Protein AF-0000000078757782 (afdb_homodimer)

pLDDT: mean 95.13, std 4.14, range [65.5, 98.5]

InterPro domains:
  IPR002716 PIN domain [PF01850] (5-127)
  IPR029060 PIN-like domain superfamily [SSF88723] (1-131)
  IPR039018 Endonuclease VapC20-like [PTHR42188] (5-129)

Secondary structure (DSSP, 8-state):
-PEEEEE-HHHHHHHH-TTSTTHHHHHHHTT-SSEEEEEEHHHHHHHHHHHHHHH-HHHHHHHHHHHHHSTT-EEE---HHHHHHHHHHHHHTTTS---HHHHHHHHHHHHHT--EEE-S-GGGGTTS-EEES--/-PEEEEE-HHHHHHHH-TTSTTHHHHHHHHH-SSEEEEEEHHHHHHHHHHHHHHH-HHHHHHHHHHHHHSTT-EEE---HHHHHHHHHHHHHTTTS---HHHHHHHHHHHHHT--EEE-S-GGGGTTS-EEES--

Foldseek 3Di:
DAAEEEEALALLCLCLDVPDPCNVQSVVVLPDPRYQYEYEPVRLVVNLVVCCVPPNNVSSVVSVVVQVVRPNYYYDYDDPVLQVQLVVQCVVPPPLPDDSRLSSVLSVCVVVVHQEYADPDCSNCVVPGHYPPDD/DAAEEEEALALLCLCLDVPDPCNVQSVVVLVDPRYQYEYEPVRLVVNLVVCCVPPNNVSSVVSVVVQVVRPNYYYDYDDPVLQVQLVVQCVVPPPLPDDSRLSSVLSVCVVVVHQEYADPDCSNCVVPGHYPPDD

Organism: Turneriella parva (strain ATCC BAA-1111 / DSM 21527 / NCTC 11395 / H) (NCBI:txid869212)

Structure (mmCIF, N/CA/C/O backbone):
data_AF-0000000078757782-model_v1
#
loop_
_entity.id
_entity.type
_entity.pdbx_description
1 polymer 'PilT protein domain protein'
#
loop_
_atom_site.group_PDB
_atom_site.id
_atom_site.type_symbol
_atom_site.label_atom_id
_atom_site.label_alt_id
_atom_site.label_comp_id
_atom_site.labe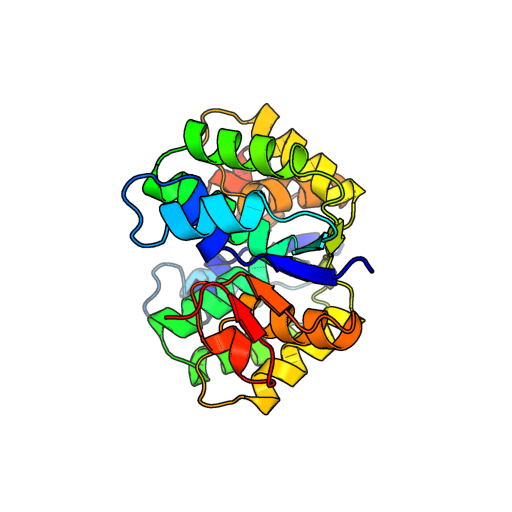l_asym_id
_atom_site.label_entity_id
_atom_site.label_seq_id
_atom_site.pdbx_PDB_ins_code
_atom_site.Cartn_x
_atom_site.Cartn_y
_atom_site.Cartn_z
_atom_site.occupancy
_atom_site.B_iso_or_equiv
_atom_site.auth_seq_id
_atom_site.auth_comp_id
_atom_site.auth_asym_id
_atom_site.auth_atom_id
_atom_site.pdbx_PDB_model_num
ATOM 1 N N . MET A 1 1 ? 2.287 22.062 24.172 1 80.31 1 MET A N 1
ATOM 2 C CA . MET A 1 1 ? 1.782 20.688 24.078 1 80.31 1 MET A CA 1
ATOM 3 C C . MET A 1 1 ? 1.954 20.125 22.672 1 80.31 1 MET A C 1
ATOM 5 O O . MET A 1 1 ? 1.873 20.875 21.688 1 80.31 1 MET A O 1
ATOM 9 N N . THR A 1 2 ? 2.535 19 22.469 1 91.88 2 THR A N 1
ATOM 10 C CA . THR A 1 2 ? 2.877 18.438 21.172 1 91.88 2 THR A CA 1
ATOM 11 C C . THR A 1 2 ? 1.625 17.938 20.453 1 91.88 2 THR A C 1
ATOM 13 O O . THR A 1 2 ? 0.808 17.219 21.031 1 91.88 2 THR A O 1
ATOM 16 N N . GLU A 1 3 ? 1.325 18.5 19.281 1 96.19 3 GLU A N 1
ATOM 17 C CA . GLU A 1 3 ? 0.164 18.094 18.484 1 96.19 3 GLU A CA 1
ATOM 18 C C . GLU A 1 3 ? 0.492 16.906 17.578 1 96.19 3 GLU A C 1
ATOM 20 O O . GLU A 1 3 ? 1.488 16.938 16.859 1 96.19 3 GLU A O 1
ATOM 25 N N . LYS A 1 4 ? -0.372 15.867 17.672 1 97.75 4 LYS A N 1
ATOM 26 C CA . LYS A 1 4 ? -0.223 14.742 16.75 1 97.75 4 LYS A CA 1
ATOM 27 C C . LYS A 1 4 ? -0.728 15.102 15.359 1 97.75 4 LYS A C 1
ATOM 29 O O . LYS A 1 4 ? -1.82 15.656 15.219 1 97.75 4 LYS A O 1
ATOM 34 N N . VAL A 1 5 ? 0.071 14.766 14.32 1 98 5 VAL A N 1
ATOM 35 C CA . VAL A 1 5 ? -0.332 15.039 12.945 1 98 5 VAL A CA 1
ATOM 36 C C . VAL A 1 5 ? -0.041 13.82 12.07 1 98 5 VAL A C 1
ATOM 38 O O . VAL A 1 5 ? 0.952 13.125 12.281 1 98 5 VAL A O 1
ATOM 41 N N . PHE A 1 6 ? -0.953 13.57 11.234 1 98.25 6 PHE A N 1
ATOM 42 C CA . PHE A 1 6 ? -0.76 12.5 10.258 1 98.25 6 PHE A CA 1
ATOM 43 C C . PHE A 1 6 ? -0.44 13.086 8.883 1 98.25 6 PHE A C 1
ATOM 45 O O . PHE A 1 6 ? -1.145 13.969 8.398 1 98.25 6 PHE A O 1
ATOM 52 N N . ILE A 1 7 ? 0.612 12.602 8.25 1 98.44 7 ILE A N 1
ATOM 53 C CA . ILE A 1 7 ? 1.05 13.117 6.957 1 98.44 7 ILE A CA 1
ATOM 54 C C . ILE A 1 7 ? 0.643 12.141 5.852 1 98.44 7 ILE A C 1
ATOM 56 O O . ILE A 1 7 ? 1.025 10.969 5.879 1 98.44 7 ILE A O 1
ATOM 60 N N . ASP A 1 8 ? -0.086 12.609 4.867 1 97.62 8 ASP A N 1
ATOM 61 C CA . ASP A 1 8 ? -0.556 11.828 3.729 1 97.62 8 ASP A CA 1
ATOM 62 C C . ASP A 1 8 ? 0.374 11.992 2.529 1 97.62 8 ASP A C 1
ATOM 64 O O . ASP A 1 8 ? 1.271 12.836 2.543 1 97.62 8 ASP A O 1
ATOM 68 N N . SER A 1 9 ? 0.156 11.203 1.521 1 97.69 9 SER A N 1
ATOM 69 C CA . SER A 1 9 ? 1.022 11.164 0.347 1 97.69 9 SER A CA 1
ATOM 70 C C . SER A 1 9 ? 1.096 12.523 -0.335 1 97.69 9 SER A C 1
ATOM 72 O O . SER A 1 9 ? 2.166 12.945 -0.778 1 97.69 9 SER A O 1
ATOM 74 N N . GLY A 1 10 ? -0.019 13.227 -0.398 1 96.81 10 GLY A N 1
ATOM 75 C CA . GLY A 1 10 ? -0.076 14.5 -1.099 1 96.81 10 GLY A CA 1
ATOM 76 C C . GLY A 1 10 ? 0.897 15.523 -0.551 1 96.81 10 GLY A C 1
ATOM 77 O O . GLY A 1 10 ? 1.46 16.312 -1.308 1 96.81 10 GLY A O 1
ATOM 78 N N . ILE A 1 11 ? 1.075 15.492 0.707 1 98 11 ILE A N 1
ATOM 79 C CA . ILE A 1 11 ? 1.94 16.484 1.339 1 98 11 ILE A CA 1
ATOM 80 C C . ILE A 1 11 ? 3.404 16.125 1.085 1 98 11 ILE A C 1
ATOM 82 O O . ILE A 1 11 ? 4.238 17 0.879 1 98 11 ILE A O 1
ATOM 86 N N . PHE A 1 12 ? 3.732 14.867 1.08 1 98.19 12 PHE A N 1
ATOM 87 C CA . PHE A 1 12 ? 5.078 14.453 0.705 1 98.19 12 PHE A CA 1
ATOM 88 C C . PHE A 1 12 ? 5.395 14.875 -0.726 1 98.19 12 PHE A C 1
ATOM 90 O O . PHE A 1 12 ? 6.477 15.398 -0.999 1 98.19 12 PHE A O 1
ATOM 97 N N . ILE A 1 13 ? 4.469 14.617 -1.593 1 97.56 13 ILE A N 1
ATOM 98 C CA . ILE A 1 13 ? 4.637 14.938 -3.006 1 97.56 13 ILE A CA 1
ATOM 99 C C . ILE A 1 13 ? 4.793 16.438 -3.178 1 97.56 13 ILE A C 1
ATOM 101 O O . ILE A 1 13 ? 5.715 16.906 -3.855 1 97.56 13 ILE A O 1
ATOM 105 N N . ALA A 1 14 ? 3.924 17.172 -2.547 1 97.06 14 ALA A N 1
ATOM 106 C CA . ALA A 1 14 ? 3.971 18.625 -2.631 1 97.06 14 ALA A CA 1
ATOM 107 C C . ALA A 1 14 ? 5.297 19.172 -2.1 1 97.06 14 ALA A C 1
ATOM 109 O O . ALA A 1 14 ? 5.844 20.125 -2.645 1 97.06 14 ALA A O 1
ATOM 110 N N . TYR A 1 15 ? 5.762 18.594 -1.072 1 96.62 15 TYR A N 1
ATOM 111 C CA . TYR A 1 15 ? 7 19.062 -0.457 1 96.62 15 TYR A CA 1
ATOM 112 C C . TYR A 1 15 ? 8.18 18.891 -1.407 1 96.62 15 TYR A C 1
ATOM 114 O O . TYR A 1 15 ? 8.992 19.812 -1.568 1 96.62 15 TYR A O 1
ATOM 122 N N . LEU A 1 16 ? 8.242 17.766 -2.1 1 95.62 16 LEU A N 1
ATOM 123 C CA . LEU A 1 16 ? 9.414 17.438 -2.908 1 95.62 16 LEU A CA 1
ATOM 124 C C . LEU A 1 16 ? 9.234 17.922 -4.344 1 95.62 16 LEU A C 1
ATOM 126 O O . LEU A 1 16 ? 10.203 17.984 -5.105 1 95.62 16 LEU A O 1
ATOM 130 N N . ASN A 1 17 ? 8.062 18.203 -4.723 1 94.94 17 ASN A N 1
ATOM 131 C CA . ASN A 1 17 ? 7.789 18.703 -6.062 1 94.94 17 ASN A CA 1
ATOM 132 C C . ASN A 1 17 ? 7.617 20.234 -6.062 1 94.94 17 ASN A C 1
ATOM 134 O O . ASN A 1 17 ? 6.527 20.734 -5.793 1 94.94 17 ASN A O 1
ATOM 138 N N . LYS A 1 18 ? 8.586 20.938 -6.574 1 93.94 18 LYS A N 1
ATOM 139 C CA . LYS A 1 18 ? 8.594 22.406 -6.543 1 93.94 18 LYS A CA 1
ATOM 140 C C . LYS A 1 18 ? 7.484 22.984 -7.41 1 93.94 18 LYS A C 1
ATOM 142 O O . LYS A 1 18 ? 7.066 24.125 -7.211 1 93.94 18 LYS A O 1
ATOM 147 N N . ARG A 1 19 ? 7.027 22.234 -8.391 1 94.94 19 ARG A N 1
ATOM 148 C CA . ARG A 1 19 ? 6.012 22.719 -9.312 1 94.94 19 ARG A CA 1
ATOM 149 C C . ARG A 1 19 ? 4.609 22.438 -8.797 1 94.94 19 ARG A C 1
ATOM 151 O O . ARG A 1 19 ? 3.619 22.844 -9.398 1 94.94 19 ARG A O 1
ATOM 158 N N . ASP A 1 20 ? 4.543 21.703 -7.605 1 95.06 20 ASP A N 1
ATOM 159 C CA . ASP A 1 20 ? 3.238 21.391 -7.031 1 95.06 20 ASP A CA 1
ATOM 160 C C . ASP A 1 20 ? 2.582 22.641 -6.441 1 95.06 20 ASP A C 1
ATOM 162 O O . ASP A 1 20 ? 3.246 23.438 -5.789 1 95.06 20 ASP A O 1
ATOM 166 N N . ARG A 1 21 ? 1.296 22.781 -6.617 1 95.25 21 ARG A N 1
ATOM 167 C CA . ARG A 1 21 ? 0.563 23.969 -6.172 1 95.25 21 ARG A CA 1
ATOM 168 C C . ARG A 1 21 ? 0.636 24.109 -4.656 1 95.25 21 ARG A C 1
ATOM 170 O O . ARG A 1 21 ? 0.51 25.219 -4.133 1 95.25 21 ARG A O 1
ATOM 177 N N . TRP A 1 22 ? 0.828 23.031 -3.996 1 96.25 22 TRP A N 1
ATOM 178 C CA . TRP A 1 22 ? 0.837 23.062 -2.537 1 96.25 22 TRP A CA 1
ATOM 179 C C . TRP A 1 22 ? 2.264 23.047 -2.002 1 96.25 22 TRP A C 1
ATOM 181 O O . TRP A 1 22 ? 2.484 22.828 -0.808 1 96.25 22 TRP A O 1
ATOM 191 N N . HIS A 1 23 ? 3.225 23.281 -2.83 1 97.44 23 HIS A N 1
ATOM 192 C CA . HIS A 1 23 ? 4.621 23.156 -2.438 1 97.44 23 HIS A CA 1
ATOM 193 C C . HIS A 1 23 ? 4.961 24.094 -1.287 1 97.44 23 HIS A C 1
ATOM 195 O O . HIS A 1 23 ? 5.492 23.656 -0.261 1 97.44 23 HIS A O 1
ATOM 201 N N . GLN A 1 24 ? 4.602 25.344 -1.422 1 97.38 24 GLN A N 1
ATOM 202 C CA . GLN A 1 24 ? 4.934 26.328 -0.405 1 97.38 24 GLN A CA 1
ATOM 203 C C . GLN A 1 24 ? 4.234 26.016 0.916 1 97.38 24 GLN A C 1
ATOM 205 O O . GLN A 1 24 ? 4.84 26.125 1.984 1 97.38 24 GLN A O 1
ATOM 210 N N . GLN A 1 25 ? 3.035 25.625 0.896 1 97.38 25 GLN A N 1
ATOM 211 C CA . GLN A 1 25 ? 2.297 25.266 2.104 1 97.38 25 GLN A CA 1
ATOM 212 C C . GLN A 1 25 ? 2.898 24.031 2.77 1 97.38 25 GLN A C 1
ATOM 214 O O . GLN A 1 25 ? 2.953 23.953 3.998 1 97.38 25 GLN A O 1
ATOM 219 N N . ALA A 1 26 ? 3.299 23.062 1.969 1 97.62 26 ALA A N 1
ATOM 220 C CA . ALA A 1 26 ? 3.957 21.875 2.516 1 97.62 26 ALA A CA 1
ATOM 221 C C . ALA A 1 26 ? 5.246 22.25 3.242 1 97.62 26 ALA A C 1
ATOM 223 O O . ALA A 1 26 ? 5.527 21.734 4.328 1 97.62 26 ALA A O 1
ATOM 224 N N . LEU A 1 27 ? 6.031 23.234 2.633 1 96.94 27 LEU A N 1
ATOM 225 C CA . LEU A 1 27 ? 7.246 23.703 3.283 1 96.94 27 LEU A CA 1
ATOM 226 C C . LEU A 1 27 ? 6.934 24.297 4.656 1 96.94 27 LEU A C 1
ATOM 228 O O . LEU A 1 27 ? 7.637 24.016 5.629 1 96.94 27 LEU A O 1
ATOM 232 N N . TYR A 1 28 ? 5.883 25 4.695 1 96.94 28 TYR A N 1
ATOM 233 C CA . TYR A 1 28 ? 5.488 25.641 5.941 1 96.94 28 TYR A CA 1
ATOM 234 C C . TYR A 1 28 ? 5.07 24.609 6.98 1 96.94 28 TYR A C 1
ATOM 236 O O . TYR A 1 28 ? 5.422 24.734 8.156 1 96.94 28 TYR A O 1
ATOM 244 N N . LEU A 1 29 ? 4.359 23.625 6.59 1 97.38 29 LEU A N 1
ATOM 245 C CA . LEU A 1 29 ? 3.924 22.578 7.504 1 97.38 29 LEU A CA 1
ATOM 246 C C . LEU A 1 29 ? 5.121 21.891 8.148 1 97.38 29 LEU A C 1
ATOM 248 O O . LEU A 1 29 ? 5.148 21.688 9.359 1 97.38 29 LEU A O 1
ATOM 252 N N . PHE A 1 30 ? 6.125 21.594 7.367 1 96.81 30 PHE A N 1
ATOM 253 C CA . PHE A 1 30 ? 7.27 20.844 7.871 1 96.81 30 PHE A CA 1
ATOM 254 C C . PHE A 1 30 ? 8.148 21.719 8.75 1 96.81 30 PHE A C 1
ATOM 256 O O . PHE A 1 30 ? 9.078 21.234 9.391 1 96.81 30 PHE A O 1
ATOM 263 N N . GLN A 1 31 ? 7.852 23.047 8.828 1 95.81 31 GLN A N 1
ATOM 264 C CA . GLN A 1 31 ? 8.562 23.953 9.719 1 95.81 31 GLN A CA 1
ATOM 265 C C . GLN A 1 31 ? 7.867 24.047 11.078 1 95.81 31 GLN A C 1
ATOM 267 O O . GLN A 1 31 ? 8.422 24.609 12.023 1 95.81 31 GLN A O 1
ATOM 272 N N . GLU A 1 32 ? 6.668 23.5 11.109 1 94.56 32 GLU A N 1
ATOM 273 C CA . GLU A 1 32 ? 5.938 23.562 12.375 1 94.56 32 GLU A CA 1
ATOM 274 C C . GLU A 1 32 ? 6.711 22.875 13.492 1 94.56 32 GLU A C 1
ATOM 276 O O . GLU A 1 32 ? 7.324 21.828 13.273 1 94.56 32 GLU A O 1
ATOM 281 N N . LYS A 1 33 ? 6.574 23.594 14.633 1 92.19 33 LYS A N 1
ATOM 282 C CA . LYS A 1 33 ? 7.254 23.078 15.812 1 92.19 33 LYS A CA 1
ATOM 283 C C . LYS A 1 33 ? 6.262 22.422 16.766 1 92.19 33 LYS A C 1
ATOM 285 O O . LYS A 1 33 ? 5.051 22.594 16.625 1 92.19 33 LYS A O 1
ATOM 290 N N . ASN A 1 34 ? 6.734 21.578 17.641 1 94.88 34 ASN A N 1
ATOM 291 C CA . ASN A 1 34 ? 5.949 20.953 18.703 1 94.88 34 ASN A CA 1
ATOM 292 C C . ASN A 1 34 ? 4.895 20 18.125 1 94.88 34 ASN A C 1
ATOM 294 O O . ASN A 1 34 ? 3.725 20.062 18.516 1 94.88 34 ASN A O 1
ATOM 298 N N . ILE A 1 35 ? 5.215 19.281 17.062 1 96.81 35 ILE A N 1
ATOM 299 C CA . ILE A 1 35 ? 4.309 18.297 16.484 1 96.81 35 ILE A CA 1
ATOM 300 C C . ILE A 1 35 ? 4.898 16.891 16.656 1 96.81 35 ILE A C 1
ATOM 302 O O . ILE A 1 35 ? 6.113 16.734 16.797 1 96.81 35 ILE A O 1
ATOM 306 N N . GLN A 1 36 ? 4.059 15.953 16.75 1 97.94 36 GLN A N 1
ATOM 307 C CA . GLN A 1 36 ? 4.387 14.539 16.594 1 97.94 36 GLN A CA 1
ATOM 308 C C . GLN A 1 36 ? 3.836 13.977 15.289 1 97.94 36 GLN A C 1
ATOM 310 O O . GLN A 1 36 ? 2.648 13.664 15.195 1 97.94 36 GLN A O 1
ATOM 315 N N . PRO A 1 37 ? 4.711 13.961 14.273 1 98.25 37 PRO A N 1
ATOM 316 C CA . PRO A 1 37 ? 4.227 13.5 12.977 1 98.25 37 PRO A CA 1
ATOM 317 C C . PRO A 1 37 ? 4.109 11.977 12.898 1 98.25 37 PRO A C 1
ATOM 319 O O . PRO A 1 37 ? 4.949 11.258 13.445 1 98.25 37 PRO A O 1
ATOM 322 N N . TYR A 1 38 ? 3.029 11.531 12.289 1 98.44 38 TYR A N 1
ATOM 323 C CA . TYR A 1 38 ? 2.768 10.133 11.977 1 98.44 38 TYR A CA 1
ATOM 324 C C . TYR A 1 38 ? 2.537 9.945 10.484 1 98.44 38 TYR A C 1
ATOM 326 O O . TYR A 1 38 ? 2.068 10.859 9.797 1 98.44 38 TYR A O 1
ATOM 334 N N . THR A 1 39 ? 2.867 8.891 9.969 1 98.25 39 THR A N 1
ATOM 335 C CA . THR A 1 39 ? 2.445 8.375 8.672 1 98.25 39 THR A CA 1
ATOM 336 C C . THR A 1 39 ? 2.33 6.855 8.703 1 98.25 39 THR A C 1
ATOM 338 O O . THR A 1 39 ? 2.363 6.246 9.773 1 98.25 39 THR A O 1
ATOM 341 N N . SER A 1 40 ? 2.041 6.25 7.617 1 97.5 40 SER A N 1
ATOM 342 C CA . SER A 1 40 ? 1.944 4.793 7.582 1 97.5 40 SER A CA 1
ATOM 343 C C . SER A 1 40 ? 2.752 4.215 6.422 1 97.5 40 SER A C 1
ATOM 345 O O . SER A 1 40 ? 3.064 4.922 5.465 1 97.5 40 SER A O 1
ATOM 347 N N . GLU A 1 41 ? 3.062 2.992 6.559 1 97.31 41 GLU A N 1
ATOM 348 C CA . GLU A 1 41 ? 3.779 2.338 5.465 1 97.31 41 GLU A CA 1
ATOM 349 C C . GLU A 1 41 ? 2.961 2.357 4.18 1 97.31 41 GLU A C 1
ATOM 351 O O . GLU A 1 41 ? 3.516 2.486 3.086 1 97.31 41 GLU A O 1
ATOM 356 N N . LEU A 1 42 ? 1.644 2.18 4.297 1 97.75 42 LEU A N 1
ATOM 357 C CA . LEU A 1 42 ? 0.779 2.219 3.123 1 97.75 42 LEU A CA 1
ATOM 358 C C . LEU A 1 42 ? 0.924 3.547 2.387 1 97.75 42 LEU A C 1
ATOM 360 O O . LEU A 1 42 ? 1.034 3.572 1.158 1 97.75 42 LEU A O 1
ATOM 364 N N . VAL A 1 43 ? 0.997 4.633 3.117 1 98.06 43 VAL A N 1
ATOM 365 C CA . VAL A 1 43 ? 1.155 5.965 2.549 1 98.06 43 VAL A CA 1
ATOM 366 C C . VAL A 1 43 ? 2.537 6.094 1.909 1 98.06 43 VAL A C 1
ATOM 368 O O . VAL A 1 43 ? 2.664 6.59 0.787 1 98.06 43 VAL A O 1
ATOM 371 N N . LEU A 1 44 ? 3.549 5.586 2.604 1 98 44 LEU A N 1
ATOM 372 C CA . LEU A 1 44 ? 4.914 5.676 2.094 1 98 44 LEU A CA 1
ATOM 373 C C . LEU A 1 44 ? 5.078 4.84 0.831 1 9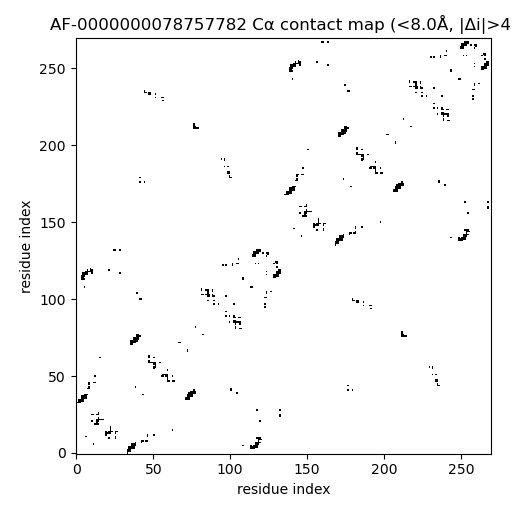8 44 LEU A C 1
ATOM 375 O O . LEU A 1 44 ? 5.773 5.246 -0.104 1 98 44 LEU A O 1
ATOM 379 N N . SER A 1 45 ? 4.453 3.691 0.839 1 97.81 45 SER A N 1
ATOM 380 C CA . SER A 1 45 ? 4.504 2.811 -0.322 1 97.81 45 SER A CA 1
ATOM 381 C C . SER A 1 45 ? 3.922 3.488 -1.558 1 97.81 45 SER A C 1
ATOM 383 O O . SER A 1 45 ? 4.551 3.502 -2.617 1 97.81 45 SER A O 1
ATOM 385 N N . GLU A 1 46 ? 2.773 4.082 -1.437 1 96.5 46 GLU A N 1
ATOM 386 C CA . GLU A 1 46 ? 2.133 4.793 -2.539 1 96.5 46 GLU A CA 1
ATOM 387 C C . GLU A 1 46 ? 2.971 5.988 -2.986 1 96.5 46 GLU A C 1
ATOM 389 O O . GLU A 1 46 ? 3.105 6.242 -4.184 1 96.5 46 GLU A O 1
ATOM 394 N N . THR A 1 47 ? 3.49 6.703 -2.068 1 97.94 47 THR A N 1
ATOM 395 C CA . THR A 1 47 ? 4.266 7.898 -2.373 1 97.94 47 THR A CA 1
ATOM 396 C C . THR A 1 47 ? 5.547 7.539 -3.121 1 97.94 47 THR A C 1
ATOM 398 O O . THR A 1 47 ? 5.883 8.172 -4.125 1 97.94 47 THR A O 1
ATOM 401 N N . TYR A 1 48 ? 6.203 6.512 -2.607 1 98.12 48 TYR A N 1
ATOM 402 C CA . TYR A 1 48 ? 7.422 6.055 -3.268 1 98.12 48 TYR A CA 1
ATOM 403 C C . TYR A 1 48 ? 7.145 5.672 -4.715 1 98.12 48 TYR A C 1
ATOM 405 O O . TYR A 1 48 ? 7.859 6.098 -5.625 1 98.12 48 TYR A O 1
ATOM 413 N N . SER A 1 49 ? 6.086 4.879 -4.922 1 97 49 SER A N 1
ATOM 414 C CA . SER A 1 49 ? 5.762 4.406 -6.262 1 97 49 SER A CA 1
ATOM 415 C C . SER A 1 49 ? 5.348 5.559 -7.172 1 97 49 SER A C 1
ATOM 417 O O . SER A 1 49 ? 5.637 5.547 -8.367 1 97 49 SER A O 1
ATOM 419 N N . TRP A 1 50 ? 4.676 6.512 -6.59 1 95.75 50 TRP A N 1
ATOM 420 C CA . TRP A 1 50 ? 4.328 7.711 -7.344 1 95.75 50 TRP A CA 1
ATOM 421 C C . TRP A 1 50 ? 5.578 8.406 -7.867 1 95.75 50 TRP A C 1
ATOM 423 O O . TRP A 1 50 ? 5.684 8.688 -9.062 1 95.75 50 TRP A O 1
ATOM 433 N N . PHE A 1 51 ? 6.578 8.672 -7.023 1 97.5 51 PHE A N 1
ATOM 434 C CA . PHE A 1 51 ? 7.812 9.344 -7.414 1 97.5 51 PHE A CA 1
ATOM 435 C C . PHE A 1 51 ? 8.578 8.523 -8.445 1 97.5 51 PHE A C 1
ATOM 437 O O . PHE A 1 51 ? 9.133 9.07 -9.398 1 97.5 51 PHE A O 1
ATOM 444 N N . LEU A 1 52 ? 8.547 7.207 -8.188 1 97.12 52 LEU A N 1
ATOM 445 C CA . LEU A 1 52 ? 9.227 6.324 -9.125 1 97.12 52 LEU A CA 1
ATOM 446 C C . LEU A 1 52 ? 8.672 6.496 -10.539 1 97.12 52 LEU A C 1
ATOM 448 O O . LEU A 1 52 ? 9.438 6.676 -11.492 1 97.12 52 LEU A O 1
ATOM 452 N N . HIS A 1 53 ? 7.371 6.512 -10.641 1 95.31 53 HIS A N 1
ATOM 453 C CA . HIS A 1 53 ? 6.715 6.574 -11.945 1 95.31 53 HIS A CA 1
ATOM 454 C C . HIS A 1 53 ? 6.793 7.98 -12.531 1 95.31 53 HIS A C 1
ATOM 456 O O . HIS A 1 53 ? 7.004 8.141 -13.734 1 95.31 53 HIS A O 1
ATOM 462 N N . GLN A 1 54 ? 6.73 9 -11.68 1 95.31 54 GLN A N 1
ATOM 463 C CA . GLN A 1 54 ? 6.617 10.367 -12.156 1 95.31 54 GLN A CA 1
ATOM 464 C C . GLN A 1 54 ? 7.992 10.992 -12.383 1 95.31 54 GLN A C 1
ATOM 466 O O . GLN A 1 54 ? 8.164 11.82 -13.281 1 95.31 54 GLN A O 1
ATOM 471 N N . ALA A 1 55 ? 8.969 10.539 -11.547 1 94.88 55 ALA A N 1
ATOM 472 C CA . ALA A 1 55 ? 10.211 11.312 -11.547 1 94.88 55 ALA A CA 1
ATOM 473 C C . ALA A 1 55 ? 11.43 10.391 -11.602 1 94.88 55 ALA A C 1
ATOM 475 O O . ALA A 1 55 ? 12.562 10.859 -11.719 1 94.88 55 ALA A O 1
ATOM 476 N N . GLY A 1 56 ? 11.188 9.148 -11.5 1 95.31 56 GLY A N 1
ATOM 477 C CA . GLY A 1 56 ? 12.289 8.203 -11.641 1 95.31 56 GLY A CA 1
ATOM 478 C C . GLY A 1 56 ? 12.82 7.711 -10.305 1 95.31 56 GLY A C 1
ATOM 479 O O . GLY A 1 56 ? 12.406 8.188 -9.25 1 95.31 56 GLY A O 1
ATOM 480 N N . GLU A 1 57 ? 13.727 6.785 -10.336 1 96.5 57 GLU A N 1
ATOM 481 C CA . GLU A 1 57 ? 14.203 6.043 -9.172 1 96.5 57 GLU A CA 1
ATOM 482 C C . GLU A 1 57 ? 14.992 6.945 -8.227 1 96.5 57 GLU A C 1
ATOM 484 O O . GLU A 1 57 ? 14.906 6.805 -7.008 1 96.5 57 GLU A O 1
ATOM 489 N N . GLU A 1 58 ? 15.781 7.852 -8.781 1 95.56 58 GLU A N 1
ATOM 490 C CA . GLU A 1 58 ? 16.609 8.719 -7.949 1 95.56 58 GLU A CA 1
ATOM 491 C C . GLU A 1 58 ? 15.742 9.602 -7.051 1 95.56 58 GLU A C 1
ATOM 493 O O . GLU A 1 58 ? 16.031 9.766 -5.867 1 95.56 58 GLU A O 1
ATOM 498 N N . ILE A 1 59 ? 14.664 10.086 -7.609 1 96.25 59 ILE A N 1
ATOM 499 C CA . ILE A 1 59 ? 13.773 10.945 -6.84 1 96.25 59 ILE A CA 1
ATOM 500 C C . ILE A 1 59 ? 13.023 10.117 -5.801 1 96.25 59 ILE A C 1
ATOM 502 O O . ILE A 1 59 ? 12.82 10.562 -4.672 1 96.25 59 ILE A O 1
ATOM 506 N N . ALA A 1 60 ? 12.609 8.938 -6.168 1 97.81 60 ALA A N 1
ATOM 507 C CA . ALA A 1 60 ? 11.969 8.023 -5.223 1 97.81 60 ALA A CA 1
ATOM 508 C C . ALA A 1 60 ? 12.898 7.707 -4.055 1 97.81 60 ALA A C 1
ATOM 510 O O . ALA A 1 60 ? 12.469 7.672 -2.9 1 97.81 60 ALA A O 1
ATOM 511 N N . ARG A 1 61 ? 14.141 7.535 -4.348 1 95.94 61 ARG A N 1
ATOM 512 C CA . ARG A 1 61 ? 15.133 7.277 -3.309 1 95.94 61 ARG A CA 1
ATOM 513 C C . ARG A 1 61 ? 15.32 8.5 -2.41 1 95.94 61 ARG A C 1
ATOM 515 O O . ARG A 1 61 ? 15.453 8.359 -1.191 1 95.94 61 ARG A O 1
ATOM 522 N N . GLN A 1 62 ? 15.359 9.648 -3.021 1 95.75 62 GLN A N 1
ATOM 523 C CA . GLN A 1 62 ? 15.453 10.883 -2.242 1 95.75 62 GLN A CA 1
ATOM 524 C C . GLN A 1 62 ? 14.273 11.008 -1.279 1 95.75 62 GLN A C 1
ATOM 526 O O . GLN A 1 62 ? 14.438 11.461 -0.143 1 95.75 62 GLN A O 1
ATOM 531 N N . PHE A 1 63 ? 13.133 10.602 -1.751 1 98 63 PHE A N 1
ATOM 532 C CA . PHE A 1 63 ? 11.953 10.609 -0.89 1 98 63 PHE A CA 1
ATOM 533 C C . PHE A 1 63 ? 12.156 9.695 0.312 1 98 63 PHE A C 1
ATOM 535 O O . PHE A 1 63 ? 11.867 10.078 1.447 1 98 63 PHE A O 1
ATOM 542 N N . ARG A 1 64 ? 12.617 8.555 0.053 1 97 64 ARG A N 1
ATOM 543 C CA . ARG A 1 64 ? 12.867 7.613 1.138 1 97 64 ARG A CA 1
ATOM 544 C C . ARG A 1 64 ? 13.828 8.195 2.16 1 97 64 ARG A C 1
ATOM 546 O O . ARG A 1 64 ? 13.609 8.094 3.369 1 97 64 ARG A O 1
ATOM 553 N N . LEU A 1 65 ? 14.898 8.797 1.699 1 95.5 65 LEU A N 1
ATOM 554 C CA . LEU A 1 65 ? 15.883 9.422 2.58 1 95.5 65 LEU A CA 1
ATOM 555 C C . LEU A 1 65 ? 15.25 10.578 3.357 1 95.5 65 LEU A C 1
ATOM 557 O O . LEU A 1 65 ? 15.523 10.75 4.547 1 95.5 65 LEU A O 1
ATOM 561 N N . PHE A 1 66 ? 14.43 11.297 2.65 1 96.75 66 PHE A N 1
ATOM 562 C CA . PHE A 1 66 ? 13.719 12.414 3.264 1 96.75 66 PHE A CA 1
ATOM 563 C C . PHE A 1 66 ? 12.852 11.93 4.418 1 96.75 66 PHE A C 1
ATOM 565 O O . PHE A 1 66 ? 12.844 12.539 5.496 1 96.75 66 PHE A O 1
ATOM 572 N N . VAL A 1 67 ? 12.156 10.836 4.266 1 97.38 67 VAL A N 1
ATOM 573 C CA . VAL A 1 67 ? 11.281 10.266 5.285 1 97.38 67 VAL A CA 1
ATOM 574 C C . VAL A 1 67 ? 12.086 9.961 6.543 1 97.38 67 VAL A C 1
ATOM 576 O O . VAL A 1 67 ? 11.656 10.281 7.656 1 97.38 67 VAL A O 1
ATOM 579 N N . HIS A 1 68 ? 13.258 9.422 6.402 1 95.69 68 HIS A N 1
ATOM 580 C CA . HIS A 1 68 ? 14.102 9.047 7.527 1 95.69 68 HIS A CA 1
ATOM 581 C C . HIS A 1 68 ? 14.656 10.273 8.234 1 95.69 68 HIS A C 1
ATOM 583 O O . HIS A 1 68 ? 15.078 10.188 9.398 1 95.69 68 HIS A O 1
ATOM 589 N N . ALA A 1 69 ? 14.664 11.406 7.559 1 95.94 69 ALA A N 1
ATOM 590 C CA . ALA A 1 69 ? 15.258 12.625 8.102 1 95.94 69 ALA A CA 1
ATOM 591 C C . ALA A 1 69 ? 14.227 13.445 8.867 1 95.94 69 ALA A C 1
ATOM 593 O O . ALA A 1 69 ? 14.57 14.406 9.555 1 95.94 69 ALA A O 1
ATOM 594 N N . ILE A 1 70 ? 12.938 13.125 8.727 1 96.69 70 ILE A N 1
ATOM 595 C CA . ILE A 1 70 ? 11.891 13.867 9.414 1 96.69 70 ILE A CA 1
ATOM 596 C C . ILE A 1 70 ? 11.977 13.594 10.914 1 96.69 70 ILE A C 1
ATOM 598 O O . ILE A 1 70 ? 11.805 12.453 11.359 1 96.69 70 ILE A O 1
ATOM 602 N N . PRO A 1 71 ? 12.18 14.633 11.68 1 95.06 71 PRO A N 1
ATOM 603 C CA . PRO A 1 71 ? 12.344 14.438 13.125 1 95.06 71 PRO A CA 1
ATOM 604 C C . PRO A 1 71 ? 11.102 13.844 13.789 1 95.06 71 PRO A C 1
ATOM 606 O O . PRO A 1 71 ? 9.984 14.289 13.531 1 95.06 71 PRO A O 1
ATOM 609 N N . LYS A 1 72 ? 11.297 12.734 14.602 1 95.88 72 LYS A N 1
ATOM 610 C CA . LYS A 1 72 ? 10.289 12.148 15.484 1 95.88 72 LYS A CA 1
ATOM 611 C C . LYS A 1 72 ? 9.188 11.461 14.68 1 95.88 72 LYS A C 1
ATOM 613 O O . LYS A 1 72 ? 8.164 11.07 15.234 1 95.88 72 LYS A O 1
ATOM 618 N N . LEU A 1 73 ? 9.359 11.352 13.344 1 97.62 73 LEU A N 1
ATOM 619 C CA . LEU A 1 73 ? 8.32 10.719 12.539 1 97.62 73 LEU A CA 1
ATOM 620 C C . LEU A 1 73 ? 8.109 9.266 12.961 1 97.62 73 LEU A C 1
ATOM 622 O O . LEU A 1 73 ? 9.078 8.508 13.07 1 97.62 73 LEU A O 1
ATOM 626 N N . LYS A 1 74 ? 6.879 8.93 13.242 1 97.31 74 LYS A N 1
ATOM 627 C CA . LYS A 1 74 ? 6.5 7.547 13.523 1 97.31 74 LYS A CA 1
ATOM 628 C C . LYS A 1 74 ? 5.766 6.926 12.336 1 97.31 74 LYS A C 1
ATOM 630 O O . LYS A 1 74 ? 4.785 7.484 11.844 1 97.31 74 LYS A O 1
ATOM 635 N N . ILE A 1 75 ? 6.254 5.832 11.906 1 96.94 75 ILE A N 1
ATOM 636 C CA . ILE A 1 75 ? 5.621 5.086 10.828 1 96.94 75 ILE A CA 1
ATOM 637 C C . ILE A 1 75 ? 4.719 4 11.406 1 96.94 75 ILE A C 1
ATOM 639 O O . ILE A 1 75 ? 5.188 3.119 12.133 1 96.94 75 ILE A O 1
ATOM 643 N N . LEU A 1 76 ? 3.492 4.078 11.102 1 95.56 76 LEU A N 1
ATOM 644 C CA . LEU A 1 76 ? 2.523 3.094 11.578 1 95.56 76 LEU A CA 1
ATOM 645 C C . LEU A 1 76 ? 2.424 1.921 10.609 1 95.56 76 LEU A C 1
ATOM 647 O O . LEU A 1 76 ? 2.365 2.117 9.391 1 95.56 76 LEU A O 1
ATOM 651 N N . PHE A 1 77 ? 2.41 0.747 11.227 1 92.19 77 PHE A N 1
ATOM 652 C CA . PHE A 1 77 ? 2.289 -0.485 10.453 1 92.19 77 PHE A CA 1
ATOM 653 C C . PHE A 1 77 ? 0.931 -1.136 10.68 1 92.19 77 PHE A C 1
ATOM 655 O O . PHE A 1 77 ? 0.381 -1.066 11.781 1 92.19 77 PHE A O 1
ATOM 662 N N . SER A 1 78 ? 0.553 -1.795 9.586 1 89.25 78 SER A N 1
ATOM 663 C CA . SER A 1 78 ? -0.75 -2.447 9.656 1 89.25 78 SER A CA 1
ATOM 664 C C . SER A 1 78 ? -0.692 -3.711 10.508 1 89.25 78 SER A C 1
ATOM 666 O O . SER A 1 78 ? 0.294 -4.449 10.461 1 89.25 78 SER A O 1
ATOM 668 N N . THR A 1 79 ? -1.678 -3.906 11.344 1 90.31 79 THR A N 1
ATOM 669 C CA . THR A 1 79 ? -1.961 -5.145 12.055 1 90.31 79 THR A CA 1
ATOM 670 C C . THR A 1 79 ? -3.25 -5.781 11.547 1 90.31 79 THR A C 1
ATOM 672 O O . THR A 1 79 ? -3.957 -5.191 10.727 1 90.31 79 THR A O 1
ATOM 675 N N . VAL A 1 80 ? -3.473 -6.988 12.047 1 91.06 80 VAL A N 1
ATOM 676 C CA . VAL A 1 80 ? -4.723 -7.652 11.688 1 91.06 80 VAL A CA 1
ATOM 677 C C . VAL A 1 80 ? -5.906 -6.797 12.133 1 91.06 80 VAL A C 1
ATOM 679 O O . VAL A 1 80 ? -6.859 -6.605 11.375 1 91.06 80 VAL A O 1
ATOM 682 N N . ASP A 1 81 ? -5.793 -6.227 13.297 1 92.75 81 ASP A N 1
ATOM 683 C CA . ASP A 1 81 ? -6.852 -5.363 13.812 1 92.75 81 ASP A CA 1
ATOM 684 C C . ASP A 1 81 ? -7.012 -4.113 12.953 1 92.75 81 ASP A C 1
ATOM 686 O O . ASP A 1 81 ? -8.133 -3.66 12.711 1 92.75 81 ASP A O 1
ATOM 690 N N . ALA A 1 82 ? -5.891 -3.58 12.5 1 92.75 82 ALA A N 1
ATOM 691 C CA . ALA A 1 82 ? -5.934 -2.395 11.648 1 92.75 82 ALA A CA 1
ATOM 692 C C . ALA A 1 82 ? -6.586 -2.707 10.305 1 92.75 82 ALA A C 1
ATOM 694 O O . ALA A 1 82 ? -7.316 -1.879 9.75 1 92.75 82 ALA A O 1
ATOM 695 N N . GLN A 1 83 ? -6.312 -3.893 9.773 1 94.25 83 GLN A N 1
ATOM 696 C CA . GLN A 1 83 ? -6.934 -4.305 8.516 1 94.25 83 GLN A CA 1
ATOM 697 C C . GLN A 1 83 ? -8.453 -4.41 8.664 1 94.25 83 GLN A C 1
ATOM 699 O O . GLN A 1 83 ? -9.195 -3.982 7.785 1 94.25 83 GLN A O 1
ATOM 704 N N . VAL A 1 84 ? -8.875 -5.027 9.773 1 95.31 84 VAL A N 1
ATOM 705 C CA . VAL A 1 84 ? -10.305 -5.152 10.047 1 95.31 84 VAL A CA 1
ATOM 706 C C . VAL A 1 84 ? -10.938 -3.768 10.125 1 95.31 84 VAL A C 1
ATOM 708 O O . VAL A 1 84 ? -11.992 -3.529 9.539 1 95.31 84 VAL A O 1
ATOM 711 N N . ALA A 1 85 ? -10.289 -2.889 10.836 1 96.75 85 ALA A N 1
ATOM 712 C CA . ALA A 1 85 ? -10.781 -1.521 10.969 1 96.75 85 ALA A CA 1
ATOM 713 C C . ALA A 1 85 ? -10.82 -0.819 9.609 1 96.75 85 ALA A C 1
ATOM 715 O O . ALA A 1 85 ? -11.734 -0.03 9.344 1 96.75 85 ALA A O 1
ATOM 716 N N . THR A 1 86 ? -9.828 -1.041 8.75 1 97.12 86 THR A N 1
ATOM 717 C CA . THR A 1 86 ? -9.773 -0.467 7.41 1 97.12 86 THR A CA 1
ATOM 718 C C . THR A 1 86 ? -10.969 -0.928 6.578 1 97.12 86 THR A C 1
ATOM 720 O O . THR A 1 86 ? -11.633 -0.115 5.934 1 97.12 86 THR A O 1
ATOM 723 N N . GLU A 1 87 ? -11.242 -2.23 6.656 1 95.94 87 GLU A N 1
ATOM 724 C CA . GLU A 1 87 ? -12.375 -2.777 5.914 1 95.94 87 GLU A CA 1
ATOM 725 C C . GLU A 1 87 ? -13.695 -2.207 6.422 1 95.94 87 GLU A C 1
ATOM 727 O O . GLU A 1 87 ? -14.586 -1.894 5.629 1 95.94 87 GLU A O 1
ATOM 732 N N . ALA A 1 88 ? -13.766 -2.086 7.727 1 96.81 88 ALA A N 1
ATOM 733 C CA . ALA A 1 88 ? -14.961 -1.478 8.312 1 96.81 88 ALA A CA 1
ATOM 734 C C . ALA A 1 88 ? -15.125 -0.035 7.844 1 96.81 88 ALA A C 1
ATOM 736 O O . ALA A 1 88 ? -16.25 0.42 7.602 1 96.81 88 ALA A O 1
ATOM 737 N N . MET A 1 89 ? -14.023 0.692 7.75 1 96.62 89 MET A N 1
ATOM 738 C CA . MET A 1 89 ? -14.039 2.076 7.285 1 96.62 89 MET A CA 1
ATOM 739 C C . MET A 1 89 ? -14.547 2.16 5.848 1 96.62 89 MET A C 1
ATOM 741 O O . MET A 1 89 ? -15.336 3.051 5.512 1 96.62 89 MET A O 1
ATOM 745 N N . LEU A 1 90 ? -14.109 1.258 4.973 1 96.56 90 LEU A N 1
ATOM 746 C CA . LEU A 1 90 ? -14.586 1.203 3.596 1 96.56 90 LEU A CA 1
ATOM 747 C C . LEU A 1 90 ? -16.094 0.993 3.549 1 96.56 90 LEU A C 1
ATOM 749 O O . LEU A 1 90 ? -16.797 1.649 2.773 1 96.56 90 LEU A O 1
ATOM 753 N N . ASP A 1 91 ? -16.562 0.102 4.41 1 96.06 91 ASP A N 1
ATOM 754 C CA . ASP A 1 91 ? -17.984 -0.213 4.434 1 96.06 91 ASP A CA 1
ATOM 755 C C . ASP A 1 91 ? -18.797 0.96 4.977 1 96.06 91 ASP A C 1
ATOM 757 O O . ASP A 1 91 ? -19.875 1.272 4.457 1 96.06 91 ASP A O 1
ATOM 761 N N . ARG A 1 92 ? -18.312 1.605 5.969 1 95.31 92 ARG A N 1
ATOM 762 C CA . ARG A 1 92 ? -18.984 2.725 6.609 1 95.31 92 ARG A CA 1
ATOM 763 C C . ARG A 1 92 ? -19.125 3.906 5.652 1 95.31 92 ARG A C 1
ATOM 765 O O . ARG A 1 92 ? -20.062 4.688 5.754 1 95.31 92 ARG A O 1
ATOM 772 N N . HIS A 1 93 ? -18.219 4.012 4.73 1 94.88 93 HIS A N 1
ATOM 773 C CA . HIS A 1 93 ? -18.203 5.18 3.859 1 94.88 93 HIS A CA 1
ATOM 774 C C . HIS A 1 93 ? -18.453 4.781 2.406 1 94.88 93 HIS A C 1
ATOM 776 O O . HIS A 1 93 ? -17.891 5.391 1.491 1 94.88 93 HIS A O 1
ATOM 782 N N . ARG A 1 94 ? -19.203 3.746 2.281 1 92.5 94 ARG A N 1
ATOM 783 C CA . ARG A 1 94 ? -19.625 3.355 0.939 1 92.5 94 ARG A CA 1
ATOM 784 C C . ARG A 1 94 ? -20.188 4.547 0.177 1 92.5 94 ARG A C 1
ATOM 786 O O . ARG A 1 94 ? -20.969 5.332 0.731 1 92.5 94 ARG A O 1
ATOM 793 N N . GLY A 1 95 ? -19.781 4.711 -1.058 1 94.25 95 GLY A N 1
ATOM 794 C CA . GLY A 1 95 ? -20.25 5.832 -1.861 1 94.25 95 GLY A CA 1
ATOM 795 C C . GLY A 1 95 ? -19.234 6.957 -1.955 1 94.25 95 GLY A C 1
ATOM 796 O O . GLY A 1 95 ? -19.312 7.789 -2.861 1 94.25 95 GLY A O 1
ATOM 797 N N . SER A 1 96 ? -18.25 7.023 -1.071 1 93.25 96 SER A N 1
ATOM 798 C CA . SER A 1 96 ? -17.266 8.102 -1.035 1 93.25 96 SER A CA 1
ATOM 799 C C . SER A 1 96 ? -16.062 7.785 -1.929 1 93.25 96 SER A C 1
ATOM 801 O O . SER A 1 96 ? -15.203 8.641 -2.137 1 93.25 96 SER A O 1
ATOM 803 N N . LYS A 1 97 ? -15.961 6.531 -2.408 1 93.94 97 LYS A N 1
ATOM 804 C CA . LYS A 1 97 ? -14.891 6.094 -3.299 1 93.94 97 LYS A CA 1
ATOM 805 C C . LYS A 1 97 ? -13.531 6.223 -2.623 1 93.94 97 LYS A C 1
ATOM 807 O O . LYS A 1 97 ? -12.578 6.727 -3.223 1 93.94 97 LYS A O 1
ATOM 812 N N . LEU A 1 98 ? -13.531 5.789 -1.392 1 95.44 98 LEU A N 1
ATOM 813 C CA . LEU A 1 98 ? -12.266 5.754 -0.667 1 95.44 98 LEU A CA 1
ATOM 814 C C . LEU A 1 98 ? -11.328 4.707 -1.259 1 95.44 98 LEU A C 1
ATOM 816 O O . LEU A 1 98 ? -11.75 3.594 -1.572 1 95.44 98 LEU A O 1
ATOM 820 N N . THR A 1 99 ? -10.078 5.137 -1.415 1 96.56 99 THR A N 1
ATOM 821 C CA . THR A 1 99 ? -9.07 4.121 -1.679 1 96.56 99 THR A CA 1
ATOM 822 C C . THR A 1 99 ? -8.773 3.312 -0.418 1 96.56 99 THR A C 1
ATOM 824 O O . THR A 1 99 ? -9.227 3.668 0.673 1 96.56 99 THR A O 1
ATOM 827 N N . TYR A 1 100 ? -8.102 2.25 -0.596 1 97.44 100 TYR A N 1
ATOM 828 C CA . TYR A 1 100 ? -7.715 1.446 0.558 1 97.44 100 TYR A CA 1
ATOM 829 C C . TYR A 1 100 ? -6.844 2.25 1.514 1 97.44 100 TYR A C 1
ATOM 831 O O . TYR A 1 100 ? -7.043 2.205 2.73 1 97.44 100 TYR A O 1
ATOM 839 N N . VAL A 1 101 ? -5.926 3.029 0.97 1 97.31 101 VAL A N 1
ATOM 840 C CA . VAL A 1 101 ? -4.988 3.799 1.782 1 97.31 101 VAL A CA 1
ATOM 841 C C . VAL A 1 101 ? -5.734 4.91 2.518 1 97.31 101 VAL A C 1
ATOM 843 O O . VAL A 1 101 ? -5.449 5.188 3.686 1 97.31 101 VAL A O 1
ATOM 846 N N . ASP A 1 102 ? -6.703 5.539 1.876 1 96.56 102 ASP A N 1
ATOM 847 C CA . ASP A 1 102 ? -7.535 6.52 2.564 1 96.56 102 ASP A CA 1
ATOM 848 C C . ASP A 1 102 ? -8.25 5.891 3.76 1 96.56 102 ASP A C 1
ATOM 850 O O . ASP A 1 102 ? -8.203 6.43 4.867 1 96.56 102 ASP A O 1
ATOM 854 N N . ALA A 1 103 ? -8.883 4.754 3.514 1 97.19 103 ALA A N 1
ATOM 855 C CA . ALA A 1 103 ? -9.641 4.07 4.559 1 97.19 103 ALA A CA 1
ATOM 856 C C . ALA A 1 103 ? -8.727 3.635 5.703 1 97.19 103 ALA A C 1
ATOM 858 O O . ALA A 1 103 ? -9.078 3.783 6.875 1 97.19 103 ALA A O 1
ATOM 859 N N . ALA A 1 104 ? -7.598 3.096 5.344 1 97.19 104 ALA A N 1
ATOM 860 C CA . ALA A 1 104 ? -6.629 2.693 6.355 1 97.19 104 ALA A CA 1
ATOM 861 C C . ALA A 1 104 ? -6.168 3.893 7.184 1 97.19 104 ALA A C 1
ATOM 863 O O . ALA A 1 104 ? -6.02 3.795 8.406 1 97.19 104 ALA A O 1
ATOM 864 N N . SER A 1 105 ? -5.918 4.996 6.516 1 97.19 105 SER A N 1
ATOM 865 C CA . SER A 1 105 ? -5.504 6.211 7.215 1 97.19 105 SER A CA 1
ATOM 866 C C . SER A 1 105 ? -6.582 6.68 8.188 1 97.19 105 SER A C 1
ATOM 868 O O . SER A 1 105 ? -6.285 7.004 9.336 1 97.19 105 SER A O 1
ATOM 870 N N . LEU A 1 106 ? -7.82 6.641 7.738 1 96.5 106 LEU A N 1
ATOM 871 C CA . LEU A 1 106 ? -8.922 7.043 8.602 1 96.5 106 LEU A CA 1
ATOM 872 C C . LEU A 1 106 ? -9.016 6.137 9.828 1 96.5 106 LEU A C 1
ATOM 874 O O . LEU A 1 106 ? -9.242 6.613 10.938 1 96.5 106 LEU A O 1
ATOM 878 N N . ALA A 1 107 ? -8.859 4.871 9.617 1 96.5 107 ALA A N 1
ATOM 879 C CA . ALA A 1 107 ? -8.875 3.92 10.727 1 96.5 107 ALA A CA 1
ATOM 880 C C . ALA A 1 107 ? -7.742 4.199 11.711 1 96.5 107 ALA A C 1
ATOM 882 O O . ALA A 1 107 ? -7.938 4.156 12.93 1 96.5 107 ALA A O 1
ATOM 883 N N . LEU A 1 108 ? -6.57 4.48 11.195 1 95.69 108 LEU A N 1
ATOM 884 C CA . LEU A 1 108 ? -5.41 4.77 12.023 1 95.69 108 LEU A CA 1
ATOM 885 C C . LEU A 1 108 ? -5.613 6.062 12.812 1 95.69 108 LEU A C 1
ATOM 887 O O . LEU A 1 108 ? -5.211 6.152 13.977 1 95.69 108 LEU A O 1
ATOM 891 N N . LEU A 1 109 ? -6.164 7.066 12.141 1 95.62 109 LEU A N 1
ATOM 892 C CA . LEU A 1 109 ? -6.461 8.328 12.812 1 95.62 109 LEU A CA 1
ATOM 893 C C . LEU A 1 109 ? -7.344 8.094 14.031 1 95.62 109 LEU A C 1
ATOM 895 O O . LEU A 1 109 ? -7.098 8.664 15.102 1 95.62 109 LEU A O 1
ATOM 899 N N . GLU A 1 110 ? -8.344 7.254 13.883 1 95 110 GLU A N 1
ATOM 900 C CA . GLU A 1 110 ? -9.242 6.934 14.984 1 95 110 GLU A CA 1
ATOM 901 C C . GLU A 1 110 ? -8.508 6.176 16.094 1 95 110 GLU A C 1
ATOM 903 O O . GLU A 1 110 ? -8.602 6.539 17.266 1 95 110 GLU A O 1
ATOM 908 N N . ALA A 1 111 ? -7.77 5.203 15.742 1 95.12 111 ALA A N 1
ATOM 909 C CA . ALA A 1 111 ? -7.082 4.344 16.703 1 95.12 111 ALA A CA 1
ATOM 910 C C . ALA A 1 111 ? -6.039 5.125 17.5 1 95.12 111 ALA A C 1
ATOM 912 O O . ALA A 1 111 ? -5.84 4.883 18.688 1 95.12 111 ALA A O 1
ATOM 913 N N . GLN A 1 112 ? -5.367 6.09 16.844 1 95.62 112 GLN A N 1
ATOM 914 C CA . GLN A 1 112 ? -4.262 6.832 17.438 1 95.62 112 GLN A CA 1
ATOM 915 C C . GLN A 1 112 ? -4.738 8.164 18 1 95.62 112 GLN A C 1
ATOM 917 O O . GLN A 1 112 ? -3.939 8.945 18.531 1 95.62 112 GLN A O 1
ATOM 922 N N . LYS A 1 113 ? -5.988 8.469 17.859 1 95.69 113 LYS A N 1
ATOM 923 C CA . LYS A 1 113 ? -6.602 9.711 18.328 1 95.69 113 LYS A CA 1
ATOM 924 C C . LYS A 1 113 ? -5.898 10.93 17.75 1 95.69 113 LYS A C 1
ATOM 926 O O . LYS A 1 113 ? -5.559 11.867 18.484 1 95.69 113 LYS A O 1
ATOM 931 N N . ILE A 1 114 ? -5.621 10.836 16.5 1 96.75 114 ILE A N 1
ATOM 932 C CA . ILE A 1 114 ? -5.031 11.953 15.766 1 96.75 114 ILE A CA 1
ATOM 933 C C . ILE A 1 114 ? -6.141 12.82 15.18 1 96.75 114 ILE A C 1
ATOM 935 O O . ILE A 1 114 ? -7.023 12.32 14.477 1 96.75 114 ILE A O 1
ATOM 939 N N . GLN A 1 115 ? -6.051 14.094 15.383 1 95.88 115 GLN A N 1
ATOM 940 C CA . GLN A 1 115 ? -7.137 14.977 14.977 1 95.88 115 GLN A CA 1
ATOM 941 C C . GLN A 1 115 ? -6.738 15.805 13.766 1 95.88 115 GLN A C 1
ATOM 943 O O . GLN A 1 115 ? -7.598 16.375 13.086 1 95.88 115 GLN A O 1
ATOM 948 N N . THR A 1 116 ? -5.457 15.945 13.477 1 97.06 116 THR A N 1
ATOM 949 C CA . THR A 1 116 ? -4.973 16.797 12.391 1 97.06 116 THR A CA 1
ATOM 950 C C . THR A 1 116 ? -4.281 15.961 11.32 1 97.06 116 THR A C 1
ATOM 952 O O . THR A 1 116 ? -3.453 15.102 11.625 1 97.06 116 THR A O 1
ATOM 955 N N . VAL A 1 117 ? -4.66 16.203 10.109 1 97.38 117 VAL A N 1
ATOM 956 C CA . VAL A 1 117 ? -4.086 15.5 8.969 1 97.38 117 VAL A CA 1
ATOM 957 C C . VAL A 1 117 ? -3.498 16.516 7.984 1 97.38 117 VAL A C 1
ATOM 959 O O . VAL A 1 117 ? -4.164 17.484 7.609 1 97.38 117 VAL A O 1
ATOM 962 N N . TRP A 1 118 ? -2.227 16.328 7.695 1 97.94 118 TRP A N 1
ATOM 963 C CA . TRP A 1 118 ? -1.638 17.031 6.555 1 97.94 118 TRP A CA 1
ATOM 964 C C . TRP A 1 118 ? -1.936 16.281 5.254 1 97.94 118 TRP A C 1
ATOM 966 O O . TRP A 1 118 ? -1.358 15.234 4.988 1 97.94 118 TRP A O 1
ATOM 976 N N . SER A 1 119 ? -2.863 16.812 4.484 1 97.19 119 SER A N 1
ATOM 977 C CA . SER A 1 119 ? -3.279 16.156 3.25 1 97.19 119 SER A CA 1
ATOM 978 C C . SER A 1 119 ? -3.82 17.156 2.244 1 97.19 119 SER A C 1
ATOM 980 O O . SER A 1 119 ? -4.406 18.172 2.629 1 97.19 119 SER A O 1
ATOM 982 N N . THR A 1 120 ? -3.592 16.812 0.941 1 94.44 120 THR A N 1
ATOM 983 C CA . THR A 1 120 ? -4.18 17.609 -0.132 1 94.44 120 THR A CA 1
ATOM 984 C C . THR A 1 120 ? -5.48 16.984 -0.621 1 94.44 120 THR A C 1
ATOM 986 O O . THR A 1 120 ? -6.164 17.547 -1.48 1 94.44 120 THR A O 1
ATOM 989 N N . ASP A 1 121 ? -5.789 15.781 -0.072 1 88.69 121 ASP A N 1
ATOM 990 C CA . ASP A 1 121 ? -7.008 15.047 -0.402 1 88.69 121 ASP A CA 1
ATOM 991 C C . ASP A 1 121 ? -8.07 15.234 0.676 1 88.69 121 ASP A C 1
ATOM 993 O O . ASP A 1 121 ? -7.879 14.836 1.824 1 88.69 121 ASP A O 1
ATOM 997 N N . TYR A 1 122 ? -9.156 15.648 0.379 1 86.25 122 TYR A N 1
ATOM 998 C CA . TYR A 1 122 ? -10.195 16.016 1.335 1 86.25 122 TYR A CA 1
ATOM 999 C C . TYR A 1 122 ? -10.953 14.781 1.817 1 86.25 122 TYR A C 1
ATOM 1001 O O . TYR A 1 122 ? -11.672 14.844 2.818 1 86.25 122 TYR A O 1
ATOM 1009 N N . HIS A 1 123 ? -10.766 13.625 1.269 1 87.06 123 HIS A N 1
ATOM 1010 C CA . HIS A 1 123 ? -11.375 12.391 1.747 1 87.06 123 HIS A CA 1
ATOM 1011 C C . HIS A 1 123 ? -10.977 12.102 3.193 1 87.06 123 HIS A C 1
ATOM 1013 O O . HIS A 1 123 ? -11.75 11.508 3.945 1 87.06 123 HIS A O 1
ATOM 1019 N N . LEU A 1 124 ? -9.859 12.664 3.611 1 90.06 124 LEU A N 1
ATOM 1020 C CA . LEU A 1 124 ? -9.359 12.375 4.953 1 90.06 124 LEU A CA 1
ATOM 1021 C C . LEU A 1 124 ? -10.039 13.266 5.984 1 90.06 124 LEU A C 1
ATOM 1023 O O . LEU A 1 124 ? -9.805 13.117 7.188 1 90.06 124 LEU A O 1
ATOM 1027 N N . SER A 1 125 ? -10.93 14.102 5.508 1 87.94 125 SER A N 1
ATOM 1028 C CA . SER A 1 125 ? -11.703 14.922 6.43 1 87.94 125 SER A CA 1
ATOM 1029 C C . SER A 1 125 ? -13.039 14.266 6.758 1 87.94 125 SER A C 1
ATOM 1031 O O . SER A 1 125 ? -13.797 14.766 7.598 1 87.94 125 SER A O 1
ATOM 1033 N N . LEU A 1 126 ? -13.391 13.172 6.164 1 86.19 126 LEU A N 1
ATOM 1034 C CA . LEU A 1 126 ? -14.695 12.531 6.227 1 86.19 126 LEU A CA 1
ATOM 1035 C C . LEU A 1 126 ? -15.078 12.219 7.672 1 86.19 126 LEU A C 1
ATOM 1037 O O . LEU A 1 126 ? -16.266 12.18 8.008 1 86.19 126 LEU A O 1
ATOM 1041 N N . THR A 1 127 ? -14.117 12.117 8.609 1 87.19 127 THR A N 1
ATOM 1042 C CA . THR A 1 127 ? -14.438 11.766 9.984 1 87.19 127 THR A CA 1
ATOM 1043 C C . THR A 1 127 ? -14.273 12.969 10.906 1 87.19 127 THR A C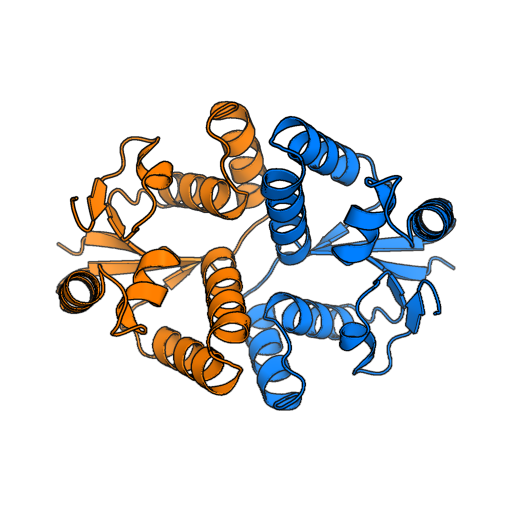 1
ATOM 1045 O O . THR A 1 127 ? -14.117 12.812 12.117 1 87.19 127 THR A O 1
ATOM 1048 N N . GLY A 1 128 ? -14.258 14.125 10.336 1 88.69 128 GLY A N 1
ATOM 1049 C CA . GLY A 1 128 ? -14.242 15.344 11.141 1 88.69 128 GLY A CA 1
ATOM 1050 C C . GLY A 1 128 ? -12.844 15.781 11.523 1 88.69 128 GLY A C 1
ATOM 1051 O O . GLY A 1 128 ? -12.664 16.562 12.453 1 88.69 128 GLY A O 1
ATOM 1052 N N . ARG A 1 129 ? -11.914 15.258 10.844 1 91.44 129 ARG A N 1
ATOM 1053 C CA . ARG A 1 129 ? -10.531 15.633 11.125 1 91.44 129 ARG A CA 1
ATOM 1054 C C . ARG A 1 129 ? -10.195 16.984 10.5 1 91.44 129 ARG A C 1
ATOM 1056 O O . ARG A 1 129 ? -10.789 17.375 9.492 1 91.44 129 ARG A O 1
ATOM 1063 N N . LYS A 1 130 ? -9.258 17.609 11.094 1 94.06 130 LYS A N 1
ATOM 1064 C CA . LYS A 1 130 ? -8.742 18.859 10.547 1 94.06 130 LYS A CA 1
ATOM 1065 C C . LYS A 1 130 ? -7.703 18.594 9.461 1 94.06 130 LYS A C 1
ATOM 1067 O O . LYS A 1 130 ? -6.73 17.875 9.695 1 94.06 130 LYS A O 1
ATOM 1072 N N . ILE A 1 131 ? -7.922 19.203 8.352 1 95.44 131 ILE A N 1
ATOM 1073 C CA . ILE A 1 131 ? -7.008 18.984 7.234 1 95.44 131 ILE A CA 1
ATOM 1074 C C . ILE A 1 131 ? -6.172 20.25 7.004 1 95.44 131 ILE A C 1
ATOM 1076 O O . ILE A 1 131 ? -6.699 21.359 7.004 1 95.44 131 ILE A O 1
ATOM 1080 N N . LYS A 1 132 ? -4.926 20.094 6.945 1 95.62 132 LYS A N 1
ATOM 1081 C CA . LYS A 1 132 ? -3.99 21.141 6.562 1 95.62 132 LYS A CA 1
ATOM 1082 C C . LYS A 1 132 ? -3.242 20.766 5.281 1 95.62 132 LYS A C 1
ATOM 1084 O O . LYS A 1 132 ? -2.848 19.609 5.102 1 95.62 132 LYS A O 1
ATOM 1089 N N . PRO A 1 133 ? -2.912 21.719 4.367 1 92.88 133 PRO A N 1
ATOM 1090 C CA . PRO A 1 133 ? -3.309 23.125 4.398 1 92.88 133 PRO A CA 1
ATOM 1091 C C . PRO A 1 133 ? -4.789 23.328 4.078 1 92.88 133 PRO A C 1
ATOM 1093 O O . PRO A 1 133 ? -5.43 22.438 3.518 1 92.88 133 PRO A O 1
ATOM 1096 N N . VAL A 1 134 ? -5.316 24.406 4.59 1 77.69 134 VAL A N 1
ATOM 1097 C CA . VAL A 1 134 ? -6.707 24.75 4.324 1 77.69 134 VAL A CA 1
ATOM 1098 C C . VAL A 1 134 ? -6.82 25.422 2.959 1 77.69 134 VAL A C 1
ATOM 1100 O O . VAL A 1 134 ? -5.977 26.25 2.594 1 77.69 134 VAL A O 1
ATOM 1103 N N . LYS A 1 135 ? -7.703 24.781 2.02 1 65.5 135 LYS A N 1
ATOM 1104 C CA . LYS A 1 135 ? -7.984 25.375 0.716 1 65.5 135 LYS A CA 1
ATOM 1105 C C . LYS A 1 135 ? -8.508 26.797 0.862 1 65.5 135 LYS A C 1
ATOM 1107 O O . LYS A 1 135 ? -9.258 27.094 1.793 1 65.5 135 LYS A O 1
ATOM 1112 N N . MET B 1 1 ? 2.551 -32.719 -1.251 1 80.56 1 MET B N 1
ATOM 1113 C CA . MET B 1 1 ? 3.195 -31.688 -0.441 1 80.56 1 MET B CA 1
ATOM 1114 C C . MET B 1 1 ? 2.703 -30.297 -0.833 1 80.56 1 MET B C 1
ATOM 1116 O O . MET B 1 1 ? 2.4 -30.047 -2.002 1 80.56 1 MET B O 1
ATOM 1120 N N . THR B 1 2 ? 2.244 -29.484 0.05 1 92 2 THR B N 1
ATOM 1121 C CA . THR B 1 2 ? 1.618 -28.188 -0.221 1 92 2 THR B CA 1
ATOM 1122 C C . THR B 1 2 ? 2.66 -27.172 -0.656 1 92 2 THR B C 1
ATOM 1124 O O . THR B 1 2 ? 3.699 -27.016 -0.01 1 92 2 THR B O 1
ATOM 1127 N N . GLU B 1 3 ? 2.535 -26.625 -1.876 1 96.19 3 GLU B N 1
ATOM 1128 C CA . GLU B 1 3 ? 3.455 -25.625 -2.4 1 96.19 3 GLU B CA 1
ATOM 1129 C C . GLU B 1 3 ? 3.043 -24.219 -1.967 1 96.19 3 GLU B C 1
ATOM 1131 O O . GLU B 1 3 ? 1.885 -23.828 -2.127 1 96.19 3 GLU B O 1
ATOM 1136 N N . LYS B 1 4 ? 4.023 -23.484 -1.383 1 97.75 4 LYS B N 1
ATOM 1137 C CA . LYS B 1 4 ? 3.768 -22.094 -1.06 1 97.75 4 LYS B CA 1
ATOM 1138 C C . LYS B 1 4 ? 3.791 -21.219 -2.314 1 97.75 4 LYS B C 1
ATOM 1140 O O . LYS B 1 4 ? 4.707 -21.328 -3.131 1 97.75 4 LYS B O 1
ATOM 1145 N N . VAL B 1 5 ? 2.779 -20.344 -2.455 1 98 5 VAL B N 1
ATOM 1146 C CA . VAL B 1 5 ? 2.727 -19.438 -3.602 1 98 5 VAL B CA 1
ATOM 1147 C C . VAL B 1 5 ? 2.357 -18.031 -3.139 1 98 5 VAL B C 1
ATOM 1149 O O . VAL B 1 5 ? 1.578 -17.859 -2.197 1 98 5 VAL B O 1
ATOM 1152 N N . PHE B 1 6 ? 3.002 -17.125 -3.719 1 98.31 6 PHE B N 1
ATOM 1153 C CA . PHE B 1 6 ? 2.676 -15.719 -3.459 1 98.31 6 PHE B CA 1
ATOM 1154 C C . PHE B 1 6 ? 1.895 -15.125 -4.625 1 98.31 6 PHE B C 1
ATOM 1156 O O . PHE B 1 6 ? 2.301 -15.25 -5.781 1 98.31 6 PHE B O 1
ATOM 1163 N N . ILE B 1 7 ? 0.777 -14.477 -4.336 1 98.5 7 ILE B N 1
ATOM 1164 C CA . ILE B 1 7 ? -0.084 -13.906 -5.367 1 98.5 7 ILE B CA 1
ATOM 1165 C C . ILE B 1 7 ? 0.111 -12.398 -5.43 1 98.5 7 ILE B C 1
ATOM 1167 O O . ILE B 1 7 ? -0.089 -11.695 -4.43 1 98.5 7 ILE B O 1
ATOM 1171 N N . ASP B 1 8 ? 0.453 -11.883 -6.586 1 97.62 8 ASP B N 1
ATOM 1172 C CA . ASP B 1 8 ? 0.67 -10.453 -6.824 1 97.62 8 ASP B CA 1
ATOM 1173 C C . ASP B 1 8 ? -0.583 -9.797 -7.395 1 97.62 8 ASP B C 1
ATOM 1175 O O . ASP B 1 8 ? -1.546 -10.484 -7.746 1 97.62 8 ASP B O 1
ATOM 1179 N N . SER B 1 9 ? -0.57 -8.5 -7.484 1 97.69 9 SER B N 1
ATOM 1180 C CA . SER B 1 9 ? -1.728 -7.723 -7.906 1 97.69 9 SER B CA 1
ATOM 1181 C C . SER B 1 9 ? -2.18 -8.117 -9.305 1 97.69 9 SER B C 1
ATOM 1183 O O . SER B 1 9 ? -3.379 -8.203 -9.578 1 97.69 9 SER B O 1
ATOM 1185 N N . GLY B 1 10 ? -1.235 -8.383 -10.188 1 96.88 10 GLY B N 1
ATOM 1186 C CA . GLY B 1 10 ? -1.56 -8.688 -11.57 1 96.88 10 GLY B CA 1
ATOM 1187 C C . GLY B 1 10 ? -2.461 -9.898 -11.719 1 96.88 10 GLY B C 1
ATOM 1188 O O . GLY B 1 10 ? -3.324 -9.938 -12.594 1 96.88 10 GLY B O 1
ATOM 1189 N N . ILE B 1 11 ? -2.252 -10.828 -10.883 1 98 11 ILE B N 1
ATOM 1190 C CA . ILE B 1 11 ? -3.02 -12.07 -10.984 1 98 11 ILE B CA 1
ATOM 1191 C C . ILE B 1 11 ? -4.43 -11.844 -10.445 1 98 11 ILE B C 1
ATOM 1193 O O . ILE B 1 11 ? -5.398 -12.391 -10.977 1 98 11 ILE B O 1
ATOM 1197 N N . PHE B 1 12 ? -4.574 -11.07 -9.414 1 98.19 12 PHE B N 1
ATOM 1198 C CA . PHE B 1 12 ? -5.902 -10.703 -8.938 1 98.19 12 PHE B CA 1
ATOM 1199 C C . PHE B 1 12 ? -6.68 -9.961 -10.016 1 98.19 12 PHE B C 1
ATOM 1201 O O . PHE B 1 12 ? -7.852 -10.25 -10.258 1 98.19 12 PHE B O 1
ATOM 1208 N N . ILE B 1 13 ? -6.016 -9.016 -10.625 1 97.56 13 ILE B N 1
ATOM 1209 C CA . ILE B 1 13 ? -6.633 -8.195 -11.664 1 97.56 13 ILE B CA 1
ATOM 1210 C C . ILE B 1 13 ? -7.039 -9.078 -12.844 1 97.56 13 ILE B C 1
ATOM 1212 O O . ILE B 1 13 ? -8.172 -9.008 -13.32 1 97.56 13 ILE B O 1
ATOM 1216 N N . ALA B 1 14 ? -6.125 -9.906 -13.258 1 97.06 14 ALA B N 1
ATOM 1217 C CA . ALA B 1 14 ? -6.395 -10.805 -14.383 1 97.06 14 ALA B CA 1
ATOM 1218 C C . ALA B 1 14 ? -7.566 -11.734 -14.07 1 97.06 14 ALA B C 1
ATOM 1220 O O . ALA B 1 14 ? -8.375 -12.039 -14.953 1 97.06 14 ALA B O 1
ATOM 1221 N N . TYR B 1 15 ? -7.633 -12.18 -12.883 1 96.56 15 TYR B N 1
ATOM 1222 C CA . TYR B 1 15 ? -8.688 -13.117 -12.5 1 96.56 15 TYR B CA 1
ATOM 1223 C C . TYR B 1 15 ? -10.055 -12.461 -12.594 1 96.56 15 TYR B C 1
ATOM 1225 O O . TYR B 1 15 ? -11 -13.055 -13.133 1 96.56 15 TYR B O 1
ATOM 1233 N N . LEU B 1 16 ? -10.164 -11.227 -12.156 1 95.56 16 LEU B N 1
ATOM 1234 C CA . LEU B 1 16 ? -11.469 -10.57 -12.055 1 95.56 16 LEU B CA 1
ATOM 1235 C C . LEU B 1 16 ? -11.789 -9.797 -13.328 1 95.56 16 LEU B C 1
ATOM 1237 O O . LEU B 1 16 ? -12.938 -9.398 -13.547 1 95.56 16 LEU B O 1
ATOM 1241 N N . ASN B 1 17 ? -10.82 -9.531 -14.109 1 94.88 17 ASN B N 1
ATOM 1242 C CA . ASN B 1 17 ? -11.023 -8.828 -15.367 1 94.88 17 ASN B CA 1
ATOM 1243 C C . ASN B 1 17 ? -11.07 -9.789 -16.547 1 94.88 17 ASN B C 1
ATOM 1245 O O . ASN B 1 17 ? -10.023 -10.18 -17.078 1 94.88 17 ASN B O 1
ATOM 1249 N N . LYS B 1 18 ? -12.227 -10.016 -17.094 1 93.88 18 LYS B N 1
ATOM 1250 C CA . LYS B 1 18 ? -12.43 -11 -18.156 1 93.88 18 LYS B CA 1
ATOM 1251 C C . LYS B 1 18 ? -11.711 -10.578 -19.438 1 93.88 18 LYS B C 1
ATOM 1253 O O . LYS B 1 18 ? -11.414 -11.422 -20.297 1 93.88 18 LYS B O 1
ATOM 1258 N N . ARG B 1 19 ? -11.469 -9.312 -19.609 1 94.88 19 ARG B N 1
ATOM 1259 C CA . ARG B 1 19 ? -10.852 -8.805 -20.828 1 94.88 19 ARG B CA 1
ATOM 1260 C C . ARG B 1 19 ? -9.328 -8.805 -20.719 1 94.88 19 ARG B C 1
ATOM 1262 O O . ARG B 1 19 ? -8.633 -8.484 -21.672 1 94.88 19 ARG B O 1
ATOM 1269 N N . ASP B 1 20 ? -8.82 -9.195 -19.469 1 95.06 20 ASP B N 1
ATOM 1270 C CA . ASP B 1 20 ? -7.371 -9.242 -19.281 1 95.06 20 ASP B CA 1
ATOM 1271 C C . ASP B 1 20 ? -6.75 -10.398 -20.047 1 95.06 20 ASP B C 1
ATOM 1273 O O . ASP B 1 20 ? -7.297 -11.508 -20.062 1 95.06 20 ASP B O 1
ATOM 1277 N N . ARG B 1 21 ? -5.605 -10.203 -20.656 1 95.12 21 ARG B N 1
ATOM 1278 C CA . ARG B 1 21 ? -4.941 -11.203 -21.484 1 95.12 21 ARG B CA 1
ATOM 1279 C C . ARG B 1 21 ? -4.59 -12.438 -20.656 1 95.12 21 ARG B C 1
ATOM 1281 O O . ARG B 1 21 ? -4.469 -13.539 -21.203 1 95.12 21 ARG B O 1
ATOM 1288 N N . TRP B 1 22 ? -4.43 -12.25 -19.406 1 96.19 22 TRP B N 1
ATOM 1289 C CA . TRP B 1 22 ? -4.012 -13.352 -18.547 1 96.19 22 TRP B CA 1
ATOM 1290 C C . TRP B 1 22 ? -5.203 -13.938 -17.797 1 96.19 22 TRP B C 1
ATOM 1292 O O . TRP B 1 22 ? -5.027 -14.711 -16.844 1 96.19 22 TRP B O 1
ATOM 1302 N N . HIS B 1 23 ? -6.383 -13.609 -18.156 1 97.44 23 HIS B N 1
ATOM 1303 C CA . HIS B 1 23 ? -7.57 -14 -17.422 1 97.44 23 HIS B CA 1
ATOM 1304 C C . HIS B 1 23 ? -7.684 -15.523 -17.328 1 97.44 23 HIS B C 1
ATOM 1306 O O . HIS B 1 23 ? -7.82 -16.078 -16.234 1 97.44 23 HIS B O 1
ATOM 1312 N N . GLN B 1 24 ? -7.559 -16.203 -18.453 1 97.38 24 GLN B N 1
ATOM 1313 C CA . GLN B 1 24 ? -7.711 -17.641 -18.469 1 97.38 24 GLN B CA 1
ATOM 1314 C C . GLN B 1 24 ? -6.617 -18.328 -17.656 1 97.38 24 GLN B C 1
ATOM 1316 O O . GLN B 1 24 ? -6.887 -19.281 -16.906 1 97.38 24 GLN B O 1
ATOM 1321 N N . GLN B 1 25 ? -5.434 -17.875 -17.734 1 97.38 25 GLN B N 1
ATOM 1322 C CA . GLN B 1 25 ? -4.328 -18.438 -16.953 1 97.38 25 GLN B CA 1
ATOM 1323 C C . GLN B 1 25 ? -4.527 -18.219 -15.461 1 97.38 25 GLN B C 1
ATOM 1325 O O . GLN B 1 25 ? -4.203 -19.078 -14.648 1 97.38 25 GLN B O 1
ATOM 1330 N N . ALA B 1 26 ? -5.008 -17.047 -15.109 1 97.62 26 ALA B N 1
ATOM 1331 C CA . ALA B 1 26 ? -5.305 -16.766 -13.703 1 97.62 26 ALA B CA 1
ATOM 1332 C C . ALA B 1 26 ? -6.363 -17.719 -13.164 1 97.62 26 ALA B C 1
ATOM 1334 O O . ALA B 1 26 ? -6.238 -18.234 -12.047 1 97.62 26 ALA B O 1
ATOM 1335 N N . LEU B 1 27 ? -7.422 -18.016 -14.023 1 96.94 27 LEU B N 1
ATOM 1336 C CA . LEU B 1 27 ? -8.445 -18.984 -13.633 1 96.94 27 LEU B CA 1
ATOM 1337 C C . LEU B 1 27 ? -7.828 -20.344 -13.336 1 96.94 27 LEU B C 1
ATOM 1339 O O . LEU B 1 27 ? -8.172 -20.984 -12.336 1 96.94 27 LEU B O 1
ATOM 1343 N N . TYR B 1 28 ? -6.918 -20.688 -14.148 1 96.94 28 TYR B N 1
ATOM 1344 C CA . TYR B 1 28 ? -6.266 -21.984 -13.984 1 96.94 28 TYR B CA 1
ATOM 1345 C C . TYR B 1 28 ? -5.426 -22.016 -12.719 1 96.94 28 TYR B C 1
ATOM 1347 O O . TYR B 1 28 ? -5.426 -23.016 -11.992 1 96.94 28 TYR B O 1
ATOM 1355 N N . LEU B 1 29 ? -4.742 -20.984 -12.43 1 97.38 29 LEU B N 1
ATOM 1356 C CA . LEU B 1 29 ? -3.92 -20.922 -11.227 1 97.38 29 LEU B CA 1
ATOM 1357 C C . LEU B 1 29 ? -4.77 -21.109 -9.977 1 97.38 29 LEU B C 1
ATOM 1359 O O . LEU B 1 29 ? -4.414 -21.891 -9.086 1 97.38 29 LEU B O 1
ATOM 1363 N N . PHE B 1 30 ? -5.91 -20.469 -9.938 1 96.75 30 PHE B N 1
ATOM 1364 C CA . PHE B 1 30 ? -6.742 -20.5 -8.734 1 96.75 30 PHE B CA 1
ATOM 1365 C C . PHE B 1 30 ? -7.434 -21.859 -8.602 1 96.75 30 PHE B C 1
ATOM 1367 O O . PHE B 1 30 ? -8.055 -22.141 -7.574 1 96.75 30 PHE B O 1
ATOM 1374 N N . GLN B 1 31 ? -7.305 -22.734 -9.617 1 95.81 31 GLN B N 1
ATOM 1375 C CA . GLN B 1 31 ? -7.84 -24.094 -9.555 1 95.81 31 GLN B CA 1
ATOM 1376 C C . GLN B 1 31 ? -6.797 -25.062 -9.008 1 95.81 31 GLN B C 1
ATOM 1378 O O . GLN B 1 31 ? -7.117 -26.219 -8.695 1 95.81 31 GLN B O 1
ATOM 1383 N N . GLU B 1 32 ? -5.586 -24.578 -8.938 1 94.62 32 GLU B N 1
ATOM 1384 C CA . GLU B 1 32 ? -4.531 -25.453 -8.43 1 94.62 32 GLU B CA 1
ATOM 1385 C C . GLU B 1 32 ? -4.844 -25.938 -7.023 1 94.62 32 GLU B C 1
ATOM 1387 O O . GLU B 1 32 ? -5.352 -25.172 -6.195 1 94.62 32 GLU B O 1
ATOM 1392 N N . LYS B 1 33 ? -4.48 -27.25 -6.91 1 92.31 33 LYS B N 1
ATOM 1393 C CA . LYS B 1 33 ? -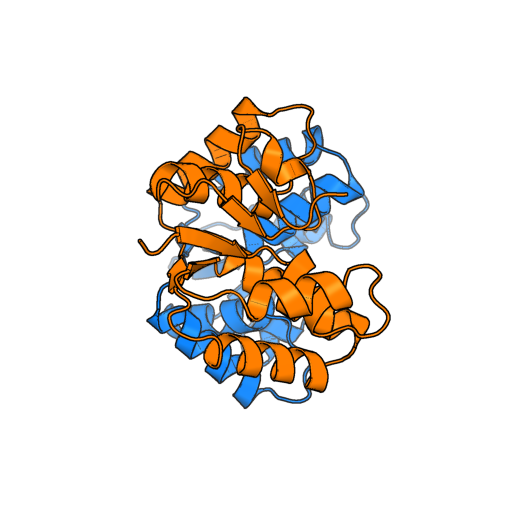4.707 -27.875 -5.613 1 92.31 33 LYS B CA 1
ATOM 1394 C C . LYS B 1 33 ? -3.4 -28.016 -4.836 1 92.31 33 LYS B C 1
ATOM 1396 O O . LYS B 1 33 ? -2.316 -27.859 -5.402 1 92.31 33 LYS B O 1
ATOM 1401 N N . ASN B 1 34 ? -3.475 -28.172 -3.549 1 94.94 34 ASN B N 1
ATOM 1402 C CA . ASN B 1 34 ? -2.334 -28.438 -2.676 1 94.94 34 ASN B CA 1
ATOM 1403 C C . ASN B 1 34 ? -1.376 -27.25 -2.631 1 94.94 34 ASN B C 1
ATOM 1405 O O . ASN B 1 34 ? -0.167 -27.422 -2.797 1 94.94 34 ASN B O 1
ATOM 1409 N N . ILE B 1 35 ? -1.89 -26.047 -2.643 1 96.81 35 ILE B N 1
ATOM 1410 C CA . ILE B 1 35 ? -1.067 -24.844 -2.521 1 96.81 35 ILE B CA 1
ATOM 1411 C C . ILE B 1 35 ? -1.39 -24.125 -1.212 1 96.81 35 ILE B C 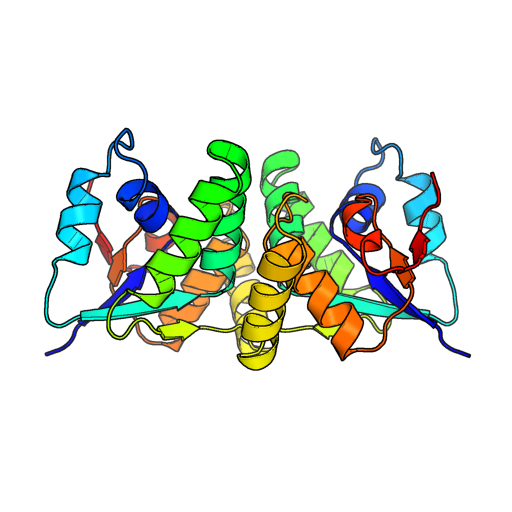1
ATOM 1413 O O . ILE B 1 35 ? -2.48 -24.297 -0.659 1 96.81 35 ILE B O 1
ATOM 1417 N N . GLN B 1 36 ? -0.448 -23.453 -0.704 1 97.94 36 GLN B N 1
ATOM 1418 C CA . GLN B 1 36 ? -0.607 -22.453 0.354 1 97.94 36 GLN B CA 1
ATOM 1419 C C . GLN B 1 36 ? -0.395 -21.047 -0.182 1 97.94 36 GLN B C 1
ATOM 1421 O O . GLN B 1 36 ? 0.744 -20.609 -0.35 1 97.94 36 GLN B O 1
ATOM 1426 N N . PRO B 1 37 ? -1.516 -20.406 -0.531 1 98.25 37 PRO B N 1
ATOM 1427 C CA . PRO B 1 37 ? -1.372 -19.062 -1.109 1 98.25 37 PRO B CA 1
ATOM 1428 C C . PRO B 1 37 ? -1.079 -18 -0.059 1 98.25 37 PRO B C 1
ATOM 1430 O O . PRO B 1 37 ? -1.619 -18.062 1.049 1 98.25 37 PRO B O 1
ATOM 1433 N N . TYR B 1 38 ? -0.182 -17.109 -0.401 1 98.44 38 TYR B N 1
ATOM 1434 C CA . TYR B 1 38 ? 0.163 -15.922 0.373 1 98.44 38 TYR B CA 1
ATOM 1435 C C . TYR B 1 38 ? -0.03 -14.656 -0.455 1 98.44 38 TYR B C 1
ATOM 1437 O O . TYR B 1 38 ? 0.09 -14.68 -1.682 1 98.44 38 TYR B O 1
ATOM 1445 N N . THR B 1 39 ? -0.347 -13.625 0.116 1 98.25 39 THR B N 1
ATOM 1446 C CA . THR B 1 39 ? -0.258 -12.266 -0.407 1 98.25 39 THR B CA 1
ATOM 1447 C C . THR B 1 39 ? 0.065 -11.281 0.709 1 98.25 39 THR B C 1
ATOM 1449 O O . THR B 1 39 ? 0.429 -11.68 1.816 1 98.25 39 THR B O 1
ATOM 1452 N N . SER B 1 40 ? 0.098 -10.031 0.42 1 97.56 40 SER B N 1
ATOM 1453 C CA . SER B 1 40 ? 0.376 -9.039 1.451 1 97.56 40 SER B CA 1
ATOM 1454 C C . SER B 1 40 ? -0.651 -7.914 1.422 1 97.56 40 SER B C 1
ATOM 1456 O O . SER B 1 40 ? -1.326 -7.707 0.411 1 97.56 40 SER B O 1
ATOM 1458 N N . GLU B 1 41 ? -0.74 -7.258 2.502 1 97.38 41 GLU B N 1
ATOM 1459 C CA . GLU B 1 41 ? -1.651 -6.117 2.541 1 97.38 41 GLU B CA 1
ATOM 1460 C C . GLU B 1 41 ? -1.261 -5.062 1.509 1 97.38 41 GLU B C 1
ATOM 1462 O O . GLU B 1 41 ? -2.127 -4.414 0.918 1 97.38 41 GLU B O 1
ATOM 1467 N N . LEU B 1 42 ? 0.049 -4.855 1.328 1 97.75 42 LEU B N 1
ATOM 1468 C CA . LEU B 1 42 ? 0.515 -3.893 0.337 1 97.75 42 LEU B CA 1
ATOM 1469 C C . LEU B 1 42 ? -0.019 -4.238 -1.049 1 97.75 42 LEU B C 1
ATOM 1471 O O . LEU B 1 42 ? -0.485 -3.357 -1.776 1 97.75 42 LEU B O 1
ATOM 1475 N N . VAL B 1 43 ? -0.019 -5.504 -1.395 1 98.06 43 VAL B N 1
ATOM 1476 C CA . VAL B 1 43 ? -0.519 -5.977 -2.68 1 98.06 43 VAL B CA 1
ATOM 1477 C C . VAL B 1 43 ? -2.031 -5.773 -2.754 1 98.06 43 VAL B C 1
ATOM 1479 O O . VAL B 1 43 ? -2.551 -5.285 -3.76 1 98.06 43 VAL B O 1
ATOM 1482 N N . LEU B 1 44 ? -2.713 -6.09 -1.663 1 98 44 LEU B N 1
ATOM 1483 C CA . LEU B 1 44 ? -4.164 -5.957 -1.636 1 98 44 LEU B CA 1
ATOM 1484 C C . LEU B 1 44 ? -4.578 -4.492 -1.728 1 98 44 LEU B C 1
ATOM 1486 O O . LEU B 1 44 ? -5.566 -4.16 -2.389 1 98 44 LEU B O 1
ATOM 1490 N N . SER B 1 45 ? -3.832 -3.668 -1.055 1 97.75 45 SER B N 1
ATOM 1491 C CA . SER B 1 45 ? -4.098 -2.234 -1.086 1 97.75 45 SER B CA 1
ATOM 1492 C C . SER B 1 45 ? -4 -1.685 -2.506 1 97.75 45 SER B C 1
ATOM 1494 O O . SER B 1 45 ? -4.906 -0.987 -2.971 1 97.75 45 SER B O 1
ATOM 1496 N N . GLU B 1 46 ? -2.961 -2.008 -3.213 1 96.56 46 GLU B N 1
ATOM 1497 C CA . GLU B 1 46 ? -2.771 -1.573 -4.594 1 96.56 46 GLU B CA 1
ATOM 1498 C C . GLU B 1 46 ? -3.857 -2.137 -5.504 1 96.56 46 GLU B C 1
ATOM 1500 O O . GLU B 1 46 ? -4.371 -1.432 -6.379 1 96.56 46 GLU B O 1
ATOM 1505 N N . THR B 1 47 ? -4.172 -3.344 -5.332 1 98 47 THR B N 1
ATOM 1506 C CA . THR B 1 47 ? -5.16 -4.008 -6.176 1 98 47 THR B CA 1
ATOM 1507 C C . THR B 1 47 ? -6.539 -3.389 -5.984 1 98 47 THR B C 1
ATOM 1509 O O . THR B 1 47 ? -7.238 -3.102 -6.961 1 98 47 THR B O 1
ATOM 1512 N N . TYR B 1 48 ? -6.875 -3.189 -4.723 1 98.12 48 TYR B N 1
ATOM 1513 C CA . TYR B 1 48 ? -8.156 -2.562 -4.426 1 98.12 48 TYR B CA 1
ATOM 1514 C C . TYR B 1 48 ? -8.266 -1.199 -5.102 1 98.12 48 TYR B C 1
ATOM 1516 O O . TYR B 1 48 ? -9.266 -0.902 -5.754 1 98.12 48 TYR B O 1
ATOM 1524 N N . SER B 1 49 ? -7.219 -0.393 -4.945 1 97 49 SER B N 1
ATOM 1525 C CA . SER B 1 49 ? -7.242 0.957 -5.5 1 97 49 SER B CA 1
ATOM 1526 C C . SER B 1 49 ? -7.27 0.925 -7.027 1 97 49 SER B C 1
ATOM 1528 O O . SER B 1 49 ? -7.887 1.784 -7.656 1 97 49 SER B O 1
ATOM 1530 N N . TRP B 1 50 ? -6.598 -0.033 -7.57 1 95.81 50 TRP B N 1
ATOM 1531 C CA . TRP B 1 50 ? -6.652 -0.215 -9.016 1 95.81 50 TRP B CA 1
ATOM 1532 C C . TRP B 1 50 ? -8.086 -0.449 -9.477 1 95.81 50 TRP B C 1
ATOM 1534 O O . TRP B 1 50 ? -8.578 0.243 -10.375 1 95.81 50 TRP B O 1
ATOM 1544 N N . PHE B 1 51 ? -8.828 -1.384 -8.883 1 97.44 51 PHE B N 1
ATOM 1545 C CA . PHE B 1 51 ? -10.195 -1.698 -9.25 1 97.44 51 PHE B CA 1
ATOM 1546 C C . PHE B 1 51 ? -11.109 -0.495 -9.031 1 97.44 51 PHE B C 1
ATOM 1548 O O . PHE B 1 51 ? -11.992 -0.219 -9.852 1 97.44 51 PHE B O 1
ATOM 1555 N N . LEU B 1 52 ? -10.82 0.176 -7.91 1 97.12 52 LEU B N 1
ATOM 1556 C CA . LEU B 1 52 ? -11.617 1.362 -7.617 1 97.12 52 LEU B CA 1
ATOM 1557 C C . LEU B 1 52 ? -11.531 2.369 -8.758 1 97.12 52 LEU B C 1
ATOM 1559 O O . LEU B 1 52 ? -12.555 2.855 -9.242 1 97.12 52 LEU B O 1
ATOM 1563 N N . HIS B 1 53 ? -10.328 2.615 -9.227 1 95.25 53 HIS B N 1
ATOM 1564 C CA . HIS B 1 53 ? -10.094 3.627 -10.25 1 95.25 53 HIS B CA 1
ATOM 1565 C C . HIS B 1 53 ? -10.531 3.133 -11.625 1 95.25 53 HIS B C 1
ATOM 1567 O O . HIS B 1 53 ? -11.102 3.893 -12.414 1 95.25 53 HIS B O 1
ATOM 1573 N N . GLN B 1 54 ? -10.367 1.836 -11.875 1 95.25 54 GLN B N 1
ATOM 1574 C CA . GLN B 1 54 ? -10.594 1.305 -13.211 1 95.25 54 GLN B CA 1
ATOM 1575 C C . GLN B 1 54 ? -12.047 0.889 -13.406 1 95.25 54 GLN B C 1
ATOM 1577 O O . GLN B 1 54 ? -12.586 0.986 -14.508 1 95.25 54 GLN B O 1
ATOM 1582 N N . ALA B 1 55 ? -12.672 0.434 -12.281 1 94.88 55 ALA B N 1
ATOM 1583 C CA . ALA B 1 55 ? -13.953 -0.238 -12.477 1 94.88 55 ALA B CA 1
ATOM 1584 C C . ALA B 1 55 ? -14.984 0.245 -11.469 1 94.88 55 ALA B C 1
ATOM 1586 O O . ALA B 1 55 ? -16.156 -0.123 -11.547 1 94.88 55 ALA B O 1
ATOM 1587 N N . GLY B 1 56 ? -14.562 1.021 -10.547 1 95.31 56 GLY B N 1
ATOM 1588 C CA . GLY B 1 56 ? -15.508 1.593 -9.602 1 95.31 56 GLY B CA 1
ATOM 1589 C C . GLY B 1 56 ? -15.555 0.853 -8.281 1 95.31 56 GLY B C 1
ATOM 1590 O O . GLY B 1 56 ? -14.922 -0.194 -8.125 1 95.31 56 GLY B O 1
ATOM 1591 N N . GLU B 1 57 ? -16.297 1.354 -7.355 1 96.44 57 GLU B N 1
ATOM 1592 C CA . GLU B 1 57 ? -16.297 0.91 -5.965 1 96.44 57 GLU B CA 1
ATOM 1593 C C . GLU B 1 57 ? -16.891 -0.489 -5.832 1 96.44 57 GLU B C 1
ATOM 1595 O O . GLU B 1 57 ? -16.438 -1.291 -5.016 1 96.44 57 GLU B O 1
ATOM 1600 N N . GLU B 1 58 ? -17.922 -0.774 -6.613 1 95.56 58 GLU B N 1
ATOM 1601 C CA . GLU B 1 58 ? -18.578 -2.076 -6.512 1 95.56 58 GLU B CA 1
ATOM 1602 C C . GLU B 1 58 ? -17.625 -3.203 -6.883 1 95.56 58 GLU B C 1
ATOM 1604 O O . GLU B 1 58 ? -17.578 -4.234 -6.207 1 95.56 58 GLU B O 1
ATOM 1609 N N . ILE B 1 59 ? -16.828 -2.967 -7.891 1 96.19 59 ILE B N 1
ATOM 1610 C CA . ILE B 1 59 ? -15.883 -3.982 -8.328 1 96.19 59 ILE B CA 1
ATOM 1611 C C . ILE B 1 59 ? -14.75 -4.105 -7.309 1 96.19 59 ILE B C 1
ATOM 1613 O O . ILE B 1 59 ? -14.289 -5.211 -7.02 1 96.19 59 ILE B O 1
ATOM 1617 N N . ALA B 1 60 ? -14.312 -3 -6.773 1 97.75 60 ALA B N 1
ATOM 1618 C CA . ALA B 1 60 ? -13.305 -3.018 -5.715 1 97.75 60 ALA B CA 1
ATOM 1619 C C . ALA B 1 60 ? -13.797 -3.805 -4.504 1 97.75 60 ALA B C 1
ATOM 1621 O O . ALA B 1 60 ? -13.039 -4.578 -3.91 1 97.75 60 ALA B O 1
ATOM 1622 N N . ARG B 1 61 ? -15.031 -3.641 -4.191 1 95.88 61 ARG B N 1
ATOM 1623 C CA . ARG B 1 61 ? -15.633 -4.379 -3.084 1 95.88 61 ARG B CA 1
ATOM 1624 C C . ARG B 1 61 ? -15.711 -5.867 -3.395 1 95.88 61 ARG B C 1
ATOM 1626 O O . ARG B 1 61 ? -15.453 -6.703 -2.521 1 95.88 61 ARG B O 1
ATOM 1633 N N . GLN B 1 62 ? -16.078 -6.18 -4.605 1 95.75 62 GLN B N 1
ATOM 1634 C CA . GLN B 1 62 ? -16.109 -7.578 -5.023 1 95.75 62 GLN B CA 1
ATOM 1635 C C . GLN B 1 62 ? -14.727 -8.219 -4.883 1 95.75 62 GLN B C 1
ATOM 1637 O O . GLN B 1 62 ? -14.609 -9.375 -4.48 1 95.75 62 GLN B O 1
ATOM 1642 N N . PHE B 1 63 ? -13.734 -7.449 -5.199 1 97.94 63 PHE B N 1
ATOM 1643 C CA . PHE B 1 63 ? -12.367 -7.93 -5.031 1 97.94 63 PHE B CA 1
ATOM 1644 C C . PHE B 1 63 ? -12.086 -8.25 -3.566 1 97.94 63 PHE B C 1
ATOM 1646 O O . PHE B 1 63 ? -11.531 -9.305 -3.252 1 97.94 63 PHE B O 1
ATOM 1653 N N . ARG B 1 64 ? -12.438 -7.371 -2.75 1 96.94 64 ARG B N 1
ATOM 1654 C CA . ARG B 1 64 ? -12.227 -7.59 -1.321 1 96.94 64 ARG B CA 1
ATOM 1655 C C . ARG B 1 64 ? -12.922 -8.859 -0.853 1 96.94 64 ARG B C 1
ATOM 1657 O O . ARG B 1 64 ? -12.336 -9.656 -0.108 1 96.94 64 ARG B O 1
ATOM 1664 N N . LEU B 1 65 ? -14.148 -9.055 -1.263 1 95.44 65 LEU B N 1
ATOM 1665 C CA . LEU B 1 65 ? -14.906 -10.25 -0.907 1 95.44 65 LEU B CA 1
ATOM 1666 C C . LEU B 1 65 ? -14.242 -11.5 -1.479 1 95.44 65 LEU B C 1
ATOM 1668 O O . LEU B 1 65 ? -14.18 -12.539 -0.811 1 95.44 65 LEU B O 1
ATOM 1672 N N . PHE B 1 66 ? -13.773 -11.344 -2.682 1 96.75 66 PHE B N 1
ATOM 1673 C CA . PHE B 1 66 ? -13.07 -12.438 -3.35 1 96.75 66 PHE B CA 1
ATOM 1674 C C . PHE B 1 66 ? -11.844 -12.859 -2.551 1 96.75 66 PHE B C 1
ATOM 1676 O O . PHE B 1 66 ? -11.609 -14.055 -2.352 1 96.75 66 PHE B O 1
ATOM 1683 N N . VAL B 1 67 ? -11.086 -11.938 -2.041 1 97.38 67 VAL B N 1
ATOM 1684 C CA . VAL B 1 67 ? -9.883 -12.203 -1.26 1 97.38 67 VAL B CA 1
ATOM 1685 C C . VAL B 1 67 ? -10.234 -13.047 -0.038 1 97.38 67 VAL B C 1
ATOM 1687 O O . VAL B 1 67 ? -9.547 -14.023 0.267 1 97.38 67 VAL B O 1
ATOM 1690 N N . HIS B 1 68 ? -11.312 -12.742 0.625 1 95.69 68 HIS B N 1
ATOM 1691 C CA . HIS B 1 68 ? -11.734 -13.445 1.832 1 95.69 68 HIS B CA 1
ATOM 1692 C C . HIS B 1 68 ? -12.219 -14.852 1.511 1 95.69 68 HIS B C 1
ATOM 1694 O O . HIS B 1 68 ? -12.258 -15.719 2.391 1 95.69 68 HIS B O 1
ATOM 1700 N N . ALA B 1 69 ? -12.57 -15.078 0.253 1 95.94 69 ALA B N 1
ATOM 1701 C CA . ALA B 1 69 ? -13.133 -16.359 -0.147 1 95.94 69 ALA B CA 1
ATOM 1702 C C . ALA B 1 69 ? -12.047 -17.328 -0.603 1 95.94 69 ALA B C 1
ATOM 1704 O O . ALA B 1 69 ? -12.305 -18.516 -0.798 1 95.94 69 ALA B O 1
ATOM 1705 N N . ILE B 1 70 ? -10.828 -16.844 -0.831 1 96.69 70 ILE B N 1
ATOM 1706 C CA . ILE B 1 70 ? -9.734 -17.703 -1.271 1 96.69 70 ILE B CA 1
ATOM 1707 C C . ILE B 1 70 ? -9.336 -18.656 -0.142 1 96.69 70 ILE B C 1
ATOM 1709 O O . ILE B 1 70 ? -8.891 -18.219 0.919 1 96.69 70 ILE B O 1
ATOM 1713 N N . PRO B 1 71 ? -9.445 -19.922 -0.392 1 95.06 71 PRO B N 1
ATOM 1714 C CA . PRO B 1 71 ? -9.148 -20.891 0.668 1 95.06 71 PRO B CA 1
ATOM 1715 C C . PRO B 1 71 ? -7.703 -20.812 1.147 1 95.06 71 PRO B C 1
ATOM 1717 O O . PRO B 1 71 ? -6.777 -20.766 0.331 1 95.06 71 PRO B O 1
ATOM 1720 N N . LYS B 1 72 ? -7.496 -20.734 2.521 1 95.88 72 LYS B N 1
ATOM 1721 C CA . LYS B 1 72 ? -6.207 -20.859 3.197 1 95.88 72 LYS B CA 1
ATOM 1722 C C . LYS B 1 72 ? -5.309 -19.656 2.896 1 95.88 72 LYS B C 1
ATOM 1724 O O . LYS B 1 72 ? -4.117 -19.672 3.229 1 95.88 72 LYS B O 1
ATOM 1729 N N . LEU B 1 73 ? -5.84 -18.625 2.215 1 97.69 73 LEU B N 1
ATOM 1730 C CA . LEU B 1 73 ? -5.004 -17.469 1.896 1 97.69 73 LEU B CA 1
ATOM 1731 C C . LEU B 1 73 ? -4.488 -16.797 3.168 1 97.69 73 LEU B C 1
ATOM 1733 O O . LEU B 1 73 ? -5.266 -16.516 4.078 1 97.69 73 LEU B O 1
ATOM 1737 N N . LYS B 1 74 ? -3.193 -16.625 3.229 1 97.38 74 LYS B N 1
ATOM 1738 C CA . LYS B 1 74 ? -2.564 -15.875 4.316 1 97.38 74 LYS B CA 1
ATOM 1739 C C . LYS B 1 74 ? -2.129 -14.492 3.852 1 97.38 74 LYS B C 1
ATOM 1741 O O . LYS B 1 74 ? -1.416 -14.359 2.855 1 97.38 74 LYS B O 1
ATOM 1746 N N . ILE B 1 75 ? -2.568 -13.531 4.539 1 96.94 75 ILE B N 1
ATOM 1747 C CA . ILE B 1 75 ? -2.186 -12.148 4.258 1 96.94 75 ILE B CA 1
ATOM 1748 C C . ILE B 1 75 ? -1.015 -11.75 5.152 1 96.94 75 ILE B C 1
ATOM 1750 O O . ILE B 1 75 ? -1.123 -11.773 6.379 1 96.94 75 ILE B O 1
ATOM 1754 N N . LEU B 1 76 ? 0.042 -11.398 4.555 1 95.69 76 LEU B N 1
ATOM 1755 C CA . LEU B 1 76 ? 1.231 -10.969 5.285 1 95.69 76 LEU B C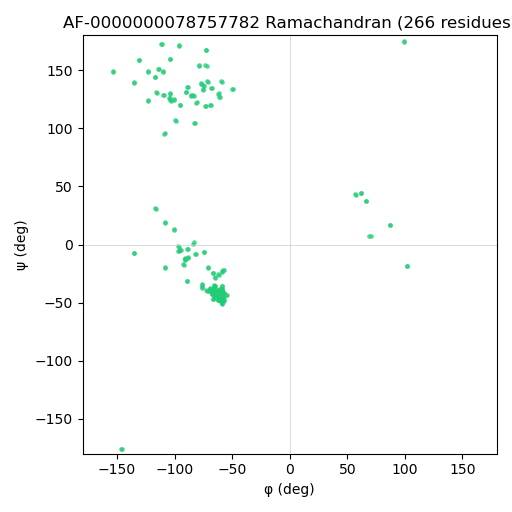A 1
ATOM 1756 C C . LEU B 1 76 ? 1.201 -9.469 5.547 1 95.69 76 LEU B C 1
ATOM 1758 O O . LEU B 1 76 ? 0.879 -8.688 4.652 1 95.69 76 LEU B O 1
ATOM 1762 N N . PHE B 1 77 ? 1.547 -9.156 6.793 1 92.44 77 PHE B N 1
ATOM 1763 C CA . PHE B 1 77 ? 1.601 -7.762 7.211 1 92.44 77 PHE B CA 1
ATOM 1764 C C . PHE B 1 77 ? 3.041 -7.32 7.438 1 92.44 77 PHE B C 1
ATOM 1766 O O . PHE B 1 77 ? 3.871 -8.102 7.902 1 92.44 77 PHE B O 1
ATOM 1773 N N . SER B 1 78 ? 3.176 -6.035 7.148 1 89.38 78 SER B N 1
ATOM 1774 C CA . SER B 1 78 ? 4.52 -5.484 7.289 1 89.38 78 SER B CA 1
ATOM 1775 C C . SER B 1 78 ? 4.887 -5.289 8.758 1 89.38 78 SER B C 1
ATOM 1777 O O . SER B 1 78 ? 4.047 -4.895 9.562 1 89.38 78 SER B O 1
ATOM 1779 N N . THR B 1 79 ? 6.09 -5.652 9.117 1 90.44 79 THR B N 1
ATOM 1780 C CA . THR B 1 79 ? 6.738 -5.332 10.383 1 90.44 79 THR B CA 1
ATOM 1781 C C . THR B 1 79 ? 7.895 -4.359 10.172 1 90.44 79 THR B C 1
ATOM 1783 O O . THR B 1 79 ? 8.234 -4.035 9.031 1 90.44 79 THR B O 1
ATOM 1786 N N . VAL B 1 80 ? 8.414 -3.912 11.305 1 91.12 80 VAL B N 1
ATOM 1787 C CA . VAL B 1 80 ? 9.578 -3.037 11.219 1 91.12 80 VAL B CA 1
ATOM 1788 C C . VAL B 1 80 ? 10.719 -3.764 10.5 1 91.12 80 VAL B C 1
ATOM 1790 O O . VAL B 1 80 ? 11.375 -3.195 9.625 1 91.12 80 VAL B O 1
ATOM 1793 N N . ASP B 1 81 ? 10.875 -5.027 10.812 1 92.88 81 ASP B N 1
ATOM 1794 C CA . ASP B 1 81 ? 11.914 -5.828 10.172 1 92.88 81 ASP B CA 1
ATOM 1795 C C . ASP B 1 81 ? 11.641 -5.988 8.68 1 92.88 81 ASP B C 1
ATOM 1797 O O . ASP B 1 81 ? 12.57 -5.953 7.867 1 92.88 81 ASP B O 1
ATOM 1801 N N . ALA B 1 82 ? 10.383 -6.16 8.336 1 92.94 82 ALA B N 1
ATOM 1802 C CA . ALA B 1 82 ? 10.016 -6.297 6.93 1 92.94 82 ALA B CA 1
ATOM 1803 C C . ALA B 1 82 ? 1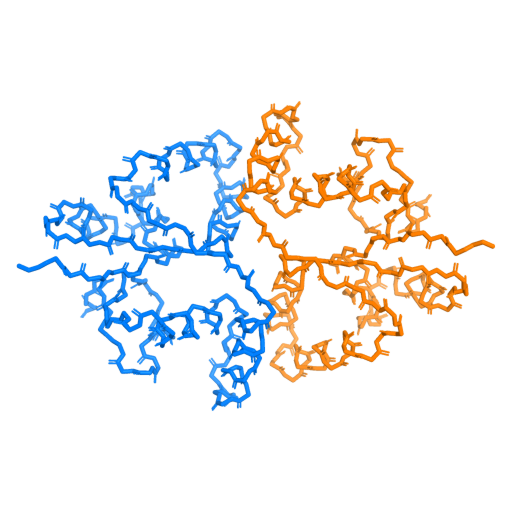0.273 -5.008 6.16 1 92.94 82 ALA B C 1
ATOM 1805 O O . ALA B 1 82 ? 10.695 -5.039 5 1 92.94 82 ALA B O 1
ATOM 1806 N N . GLN B 1 83 ? 10.016 -3.871 6.801 1 94.25 83 GLN B N 1
ATOM 1807 C CA . GLN B 1 83 ? 10.297 -2.584 6.168 1 94.25 83 GLN B CA 1
ATOM 1808 C C . GLN B 1 83 ? 11.789 -2.416 5.891 1 94.25 83 GLN B C 1
ATOM 1810 O O . GLN B 1 83 ? 12.18 -1.939 4.824 1 94.25 83 GLN B O 1
ATOM 1815 N N . VAL B 1 84 ? 12.594 -2.775 6.891 1 95.31 84 VAL B N 1
ATOM 1816 C CA . VAL B 1 84 ? 14.039 -2.701 6.734 1 95.31 84 VAL B CA 1
ATOM 1817 C C . VAL B 1 84 ? 14.477 -3.582 5.566 1 95.31 84 VAL B C 1
ATOM 1819 O O . VAL B 1 84 ? 15.273 -3.158 4.727 1 95.31 84 VAL B O 1
ATOM 1822 N N . ALA B 1 85 ? 13.953 -4.777 5.531 1 96.88 85 ALA B N 1
ATOM 1823 C CA . ALA B 1 85 ? 14.273 -5.703 4.445 1 96.88 85 ALA B CA 1
ATOM 1824 C C . ALA B 1 85 ? 13.82 -5.152 3.1 1 96.88 85 ALA B C 1
ATOM 1826 O O . ALA B 1 85 ? 14.492 -5.348 2.082 1 96.88 85 ALA B O 1
ATOM 1827 N N . THR B 1 86 ? 12.656 -4.5 3.039 1 97.19 86 THR B N 1
ATOM 1828 C CA . THR B 1 86 ? 12.141 -3.885 1.822 1 97.19 86 THR B CA 1
ATOM 1829 C C . THR B 1 86 ? 13.094 -2.803 1.315 1 97.19 86 THR B C 1
ATOM 1831 O O . THR B 1 86 ? 13.422 -2.764 0.128 1 97.19 86 THR B O 1
ATOM 1834 N N . GLU B 1 87 ? 13.539 -1.965 2.248 1 96 87 GLU B N 1
ATOM 1835 C CA . GLU B 1 87 ? 14.469 -0.902 1.876 1 96 87 GLU B CA 1
ATOM 1836 C C . GLU B 1 87 ? 15.789 -1.476 1.368 1 96 87 GLU B C 1
ATOM 1838 O O . GLU B 1 87 ? 16.359 -0.973 0.397 1 96 87 GLU B O 1
ATOM 1843 N N . ALA B 1 88 ? 16.234 -2.521 2.033 1 96.88 88 ALA B N 1
ATOM 1844 C CA . ALA B 1 88 ? 17.453 -3.195 1.583 1 96.88 88 ALA B CA 1
ATOM 1845 C C . ALA B 1 88 ? 17.266 -3.771 0.181 1 96.88 88 ALA B C 1
ATOM 1847 O O . ALA B 1 88 ? 18.188 -3.738 -0.633 1 96.88 88 ALA B O 1
ATOM 1848 N N . MET B 1 89 ? 16.109 -4.328 -0.085 1 96.75 89 MET B N 1
ATOM 1849 C CA . MET B 1 89 ? 15.797 -4.887 -1.399 1 96.75 89 MET B CA 1
ATOM 1850 C C . MET B 1 89 ? 15.844 -3.805 -2.475 1 96.75 89 MET B C 1
ATOM 1852 O O . MET B 1 89 ? 16.359 -4.035 -3.568 1 96.75 89 MET B O 1
ATOM 1856 N N . LEU B 1 90 ? 15.297 -2.621 -2.199 1 96.69 90 LEU B N 1
ATOM 1857 C CA . LEU B 1 90 ? 15.359 -1.495 -3.127 1 96.69 90 LEU B CA 1
ATOM 1858 C C . LEU B 1 90 ? 16.797 -1.119 -3.439 1 96.69 90 LEU B C 1
ATOM 1860 O O . LEU B 1 90 ? 17.141 -0.876 -4.598 1 96.69 90 LEU B O 1
ATOM 1864 N N . ASP B 1 91 ? 17.625 -1.11 -2.402 1 96.19 91 ASP B N 1
ATOM 1865 C CA . ASP B 1 91 ? 19.016 -0.731 -2.57 1 96.19 91 ASP B CA 1
ATOM 1866 C C . ASP B 1 91 ? 19.781 -1.794 -3.352 1 96.19 91 ASP B C 1
ATOM 1868 O O . ASP B 1 91 ? 20.609 -1.468 -4.211 1 96.19 91 ASP B O 1
ATOM 1872 N N . ARG B 1 92 ? 19.516 -3.025 -3.096 1 95.44 92 ARG B N 1
ATOM 1873 C CA . ARG B 1 92 ? 20.188 -4.145 -3.742 1 95.44 92 ARG B CA 1
ATOM 1874 C C . ARG B 1 92 ? 19.875 -4.191 -5.234 1 95.44 92 ARG B C 1
ATOM 1876 O O . ARG B 1 92 ? 20.688 -4.648 -6.031 1 95.44 92 ARG B O 1
ATOM 1883 N N . HIS B 1 93 ? 18.734 -3.693 -5.602 1 95.06 93 HIS B N 1
ATOM 1884 C CA . HIS B 1 93 ? 18.312 -3.811 -6.992 1 95.06 93 HIS B CA 1
ATOM 1885 C C . HIS B 1 93 ? 18.172 -2.438 -7.641 1 95.06 93 HIS B C 1
ATOM 1887 O O . HIS B 1 93 ? 17.281 -2.234 -8.477 1 95.06 93 HIS B O 1
ATOM 1893 N N . ARG B 1 94 ? 18.984 -1.558 -7.172 1 92.75 94 ARG B N 1
ATOM 1894 C CA . ARG B 1 94 ? 19.031 -0.247 -7.809 1 92.75 94 ARG B CA 1
ATOM 1895 C C . ARG B 1 94 ? 19.188 -0.382 -9.32 1 92.75 94 ARG B C 1
ATOM 1897 O O . ARG B 1 94 ? 19.969 -1.206 -9.797 1 92.75 94 ARG B O 1
ATOM 1904 N N . GLY B 1 95 ? 18.422 0.357 -10.07 1 94.31 95 GLY B N 1
ATOM 1905 C CA . GLY B 1 95 ? 18.469 0.283 -11.523 1 94.31 95 GLY B CA 1
ATOM 1906 C C . GLY B 1 95 ? 17.328 -0.521 -12.117 1 94.31 95 GLY B C 1
ATOM 1907 O O . GLY B 1 95 ? 17.031 -0.386 -13.305 1 94.31 95 GLY B O 1
ATOM 1908 N N . SER B 1 96 ? 16.656 -1.342 -11.344 1 93.5 96 SER B N 1
ATOM 1909 C CA . SER B 1 96 ? 15.586 -2.207 -11.836 1 93.5 96 SER B CA 1
ATOM 1910 C C . SER B 1 96 ? 14.234 -1.499 -11.789 1 93.5 96 SER B C 1
ATOM 1912 O O . SER B 1 96 ? 13.242 -2.021 -12.297 1 93.5 96 SER B O 1
ATOM 1914 N N . LYS B 1 97 ? 14.164 -0.343 -11.117 1 94.12 97 LYS B N 1
ATOM 1915 C CA . LYS B 1 97 ? 12.945 0.459 -11.016 1 94.12 97 LYS B CA 1
ATOM 1916 C C . LYS B 1 97 ? 11.836 -0.311 -10.305 1 94.12 97 LYS B C 1
ATOM 1918 O O . LYS B 1 97 ? 10.695 -0.325 -10.766 1 94.12 97 LYS B O 1
ATOM 1923 N N . LEU B 1 98 ? 12.258 -0.933 -9.234 1 95.62 98 LEU B N 1
ATOM 1924 C CA . LEU B 1 98 ? 11.281 -1.621 -8.398 1 95.62 98 LEU B CA 1
ATOM 1925 C C . LEU B 1 98 ? 10.359 -0.622 -7.699 1 95.62 98 LEU B C 1
ATOM 1927 O O . LEU B 1 98 ? 10.828 0.396 -7.184 1 95.62 98 LEU B O 1
ATOM 1931 N N . THR B 1 99 ? 9.078 -0.954 -7.754 1 96.69 99 THR B N 1
ATOM 1932 C CA . THR B 1 99 ? 8.18 -0.226 -6.859 1 96.69 99 THR B CA 1
ATOM 1933 C C . THR B 1 99 ? 8.383 -0.671 -5.414 1 96.69 99 THR B C 1
ATOM 1935 O O . THR B 1 99 ? 9.078 -1.652 -5.152 1 96.69 99 THR B O 1
ATOM 1938 N N . TYR B 1 100 ? 7.836 0.074 -4.539 1 97.56 100 TYR B N 1
ATOM 1939 C CA . TYR B 1 100 ? 7.914 -0.308 -3.135 1 97.56 100 TYR B CA 1
ATOM 1940 C C . TYR B 1 100 ? 7.262 -1.666 -2.902 1 97.56 100 TYR B C 1
ATOM 1942 O O . TYR B 1 100 ? 7.812 -2.512 -2.193 1 97.56 100 TYR B O 1
ATOM 1950 N N . VAL B 1 101 ? 6.133 -1.914 -3.533 1 97.38 101 VAL B N 1
ATOM 1951 C CA . VAL B 1 101 ? 5.383 -3.15 -3.342 1 97.38 101 VAL B CA 1
ATOM 1952 C C . VAL B 1 101 ? 6.152 -4.324 -3.941 1 97.38 101 VAL B C 1
ATOM 1954 O O . VAL B 1 101 ? 6.191 -5.41 -3.363 1 97.38 101 VAL B O 1
ATOM 1957 N N . ASP B 1 102 ? 6.797 -4.117 -5.082 1 96.69 102 ASP B N 1
ATOM 1958 C CA . ASP B 1 102 ? 7.656 -5.16 -5.641 1 96.69 102 ASP B CA 1
ATOM 1959 C C . ASP B 1 102 ? 8.766 -5.539 -4.66 1 96.69 102 ASP B C 1
ATOM 1961 O O . ASP B 1 102 ? 8.969 -6.719 -4.375 1 96.69 102 ASP B O 1
ATOM 1965 N N . ALA B 1 103 ? 9.438 -4.523 -4.145 1 97.31 103 ALA B N 1
ATOM 1966 C CA . ALA B 1 103 ? 10.555 -4.746 -3.229 1 97.31 103 ALA B CA 1
ATOM 1967 C C . ALA B 1 103 ? 10.086 -5.438 -1.951 1 97.31 103 ALA B C 1
ATOM 1969 O O . ALA B 1 103 ? 10.742 -6.355 -1.457 1 97.31 103 ALA B O 1
ATOM 1970 N N . ALA B 1 104 ? 8.984 -4.973 -1.433 1 97.25 104 ALA B N 1
ATOM 1971 C CA . ALA B 1 104 ? 8.414 -5.594 -0.237 1 97.25 104 ALA B CA 1
ATOM 1972 C C . ALA B 1 104 ? 8.055 -7.055 -0.496 1 97.25 104 ALA B C 1
ATOM 1974 O O . ALA B 1 104 ? 8.281 -7.914 0.358 1 97.25 104 ALA B O 1
ATOM 1975 N N . SER B 1 105 ? 7.48 -7.316 -1.646 1 97.25 105 SER B N 1
ATOM 1976 C CA . SER B 1 105 ? 7.129 -8.688 -2.004 1 97.25 105 SER B CA 1
ATOM 1977 C C . SER B 1 105 ? 8.367 -9.57 -2.088 1 97.25 105 SER B C 1
ATOM 1979 O O . SER B 1 105 ? 8.383 -10.68 -1.545 1 97.25 105 SER B O 1
ATOM 1981 N N . LEU B 1 106 ? 9.414 -9.039 -2.693 1 96.62 106 LEU B N 1
ATOM 1982 C CA . LEU B 1 106 ? 10.656 -9.805 -2.793 1 96.62 106 LEU B CA 1
ATOM 1983 C C . LEU B 1 106 ? 11.219 -10.102 -1.409 1 96.62 106 LEU B C 1
ATOM 1985 O O . LEU B 1 106 ? 11.695 -11.211 -1.158 1 96.62 106 LEU B O 1
ATOM 1989 N N . ALA B 1 107 ? 11.18 -9.141 -0.535 1 96.62 107 ALA B N 1
ATOM 1990 C CA . ALA B 1 107 ? 11.648 -9.336 0.835 1 96.62 107 ALA B CA 1
ATOM 1991 C C . ALA B 1 107 ? 10.828 -10.406 1.548 1 96.62 107 ALA B C 1
ATOM 1993 O O . ALA B 1 107 ? 11.375 -11.25 2.258 1 96.62 107 ALA B O 1
ATOM 1994 N N . LEU B 1 108 ? 9.531 -10.367 1.364 1 95.75 108 LEU B N 1
ATOM 1995 C CA . LEU B 1 108 ? 8.641 -11.336 1.99 1 95.75 108 LEU B CA 1
ATOM 1996 C C . LEU B 1 108 ? 8.891 -12.734 1.445 1 95.75 108 LEU B C 1
ATOM 1998 O O . LEU B 1 108 ? 8.844 -13.711 2.193 1 95.75 108 LEU B O 1
ATOM 2002 N N . LEU B 1 109 ? 9.078 -12.82 0.13 1 95.69 109 LEU B N 1
ATOM 2003 C CA . LEU B 1 109 ? 9.391 -14.102 -0.49 1 95.69 109 LEU B CA 1
ATOM 2004 C C . LEU B 1 109 ? 10.617 -14.742 0.157 1 95.69 109 LEU B C 1
ATOM 2006 O O . LEU B 1 109 ? 10.617 -15.938 0.452 1 95.69 109 LEU B O 1
ATOM 2010 N N . GLU B 1 110 ? 11.625 -13.938 0.403 1 95.19 110 GLU B N 1
ATOM 2011 C CA . GLU B 1 110 ? 12.844 -14.422 1.044 1 95.19 110 GLU B CA 1
ATOM 2012 C C . GLU B 1 110 ? 12.578 -14.844 2.486 1 95.19 110 GLU B C 1
ATOM 2014 O O . GLU B 1 110 ? 12.969 -15.945 2.898 1 95.19 110 GLU B O 1
ATOM 2019 N N . ALA B 1 111 ? 11.906 -14.047 3.225 1 95.25 111 ALA B N 1
ATOM 2020 C CA . ALA B 1 111 ? 11.656 -14.289 4.645 1 95.25 111 ALA B CA 1
ATOM 2021 C C . ALA B 1 111 ? 10.789 -15.539 4.84 1 95.25 111 ALA B C 1
ATOM 2023 O O . ALA B 1 111 ? 10.992 -16.297 5.797 1 95.25 111 ALA B O 1
ATOM 2024 N N . GLN B 1 112 ? 9.828 -15.773 3.92 1 95.69 112 GLN B N 1
ATOM 2025 C CA . GLN B 1 112 ? 8.859 -16.859 4.055 1 95.69 112 GLN B CA 1
ATOM 2026 C C . GLN B 1 112 ? 9.305 -18.094 3.268 1 95.69 112 GLN B C 1
ATOM 2028 O O . GLN B 1 112 ? 8.594 -19.094 3.234 1 95.69 112 GLN B O 1
ATOM 2033 N N . LYS B 1 113 ? 10.398 -18 2.588 1 95.81 113 LYS B N 1
ATOM 2034 C CA . LYS B 1 113 ? 10.961 -19.094 1.778 1 95.81 113 LYS B CA 1
ATOM 2035 C C . LYS B 1 113 ? 9.961 -19.562 0.725 1 95.81 113 LYS B C 1
ATOM 2037 O O . LYS B 1 113 ? 9.734 -20.766 0.568 1 95.81 113 LYS B O 1
ATOM 2042 N N . ILE B 1 114 ? 9.344 -18.609 0.124 1 96.81 114 ILE B N 1
ATOM 2043 C CA . ILE B 1 114 ? 8.422 -18.875 -0.975 1 96.81 114 ILE B CA 1
ATOM 2044 C C . ILE B 1 114 ? 9.18 -18.859 -2.299 1 96.81 114 ILE B C 1
ATOM 2046 O O . ILE B 1 114 ? 9.883 -17.891 -2.604 1 96.81 114 ILE B O 1
ATOM 2050 N N . GLN B 1 115 ? 8.984 -19.844 -3.098 1 95.94 115 GLN B N 1
ATOM 2051 C CA . GLN B 1 115 ? 9.773 -19.969 -4.32 1 95.94 115 GLN B CA 1
ATOM 2052 C C . GLN B 1 115 ? 8.93 -19.656 -5.555 1 95.94 115 GLN B C 1
ATOM 2054 O O . GLN B 1 115 ? 9.469 -19.406 -6.629 1 95.94 115 GLN B O 1
ATOM 2059 N N . THR B 1 116 ? 7.609 -19.719 -5.457 1 97.12 116 THR B N 1
ATOM 2060 C CA . THR B 1 116 ? 6.719 -19.547 -6.598 1 97.12 116 THR B CA 1
ATOM 2061 C C . THR B 1 116 ? 5.863 -18.297 -6.422 1 97.12 116 THR B C 1
ATOM 2063 O O . THR B 1 116 ? 5.285 -18.078 -5.359 1 97.12 116 THR B O 1
ATOM 2066 N N . VAL B 1 117 ? 5.84 -17.5 -7.445 1 97.44 117 VAL B N 1
ATOM 2067 C CA . VAL B 1 117 ? 5.055 -16.266 -7.441 1 97.44 117 VAL B CA 1
ATOM 2068 C C . VAL B 1 117 ? 4.074 -16.281 -8.609 1 97.44 117 VAL B C 1
ATOM 2070 O O . VAL B 1 117 ? 4.461 -16.547 -9.75 1 97.44 117 VAL B O 1
ATOM 2073 N N . TRP B 1 118 ? 2.807 -16.125 -8.273 1 98 118 TRP B N 1
ATOM 2074 C CA . TRP B 1 118 ? 1.819 -15.812 -9.305 1 98 118 TRP B CA 1
ATOM 2075 C C . TRP B 1 118 ? 1.817 -14.32 -9.625 1 98 118 TRP B C 1
ATOM 2077 O O . TRP B 1 118 ? 1.343 -13.508 -8.828 1 98 118 TRP B O 1
ATOM 2087 N N . SER B 1 119 ? 2.393 -13.969 -10.75 1 97.25 119 SER B N 1
ATOM 2088 C CA . SER B 1 119 ? 2.512 -12.562 -11.133 1 97.25 119 SER B CA 1
ATOM 2089 C C . SER B 1 119 ? 2.582 -12.406 -12.648 1 97.25 119 SER B C 1
ATOM 2091 O O . SER B 1 119 ? 3.092 -13.289 -13.344 1 97.25 119 SER B O 1
ATOM 2093 N N . THR B 1 120 ? 2.041 -11.242 -13.102 1 94.5 120 THR B N 1
ATOM 2094 C CA . THR B 1 120 ? 2.168 -10.891 -14.508 1 94.5 120 THR B CA 1
ATOM 2095 C C . THR B 1 120 ? 3.346 -9.945 -14.727 1 94.5 120 THR B C 1
ATOM 2097 O O . THR B 1 120 ? 3.658 -9.586 -15.859 1 94.5 120 THR B O 1
ATOM 2100 N N . ASP B 1 121 ? 3.969 -9.523 -13.594 1 88.88 121 ASP B N 1
ATOM 2101 C CA . ASP B 1 121 ? 5.121 -8.625 -13.609 1 88.88 121 ASP B CA 1
ATOM 2102 C C . ASP B 1 121 ? 6.422 -9.406 -13.406 1 88.88 121 ASP B C 1
ATOM 2104 O O . ASP B 1 121 ? 6.629 -10.008 -12.352 1 88.88 121 ASP B O 1
ATOM 2108 N N . TYR B 1 122 ? 7.309 -9.305 -14.203 1 86.44 122 TYR B N 1
ATOM 2109 C CA . TYR B 1 122 ? 8.523 -10.117 -14.195 1 86.44 122 TYR B CA 1
ATOM 2110 C C . TYR B 1 122 ? 9.547 -9.555 -13.219 1 86.44 122 TYR B C 1
ATOM 2112 O O . TYR B 1 122 ? 10.516 -10.234 -12.867 1 86.44 122 TYR B O 1
ATOM 2120 N N . HIS B 1 123 ? 9.352 -8.398 -12.633 1 87.69 123 HIS B N 1
ATOM 2121 C CA . HIS B 1 123 ? 10.234 -7.859 -11.602 1 87.69 123 HIS B CA 1
ATOM 2122 C C . HIS B 1 123 ? 10.328 -8.805 -10.406 1 87.69 123 HIS B C 1
ATOM 2124 O O . HIS B 1 123 ? 11.367 -8.867 -9.742 1 87.69 123 HIS B O 1
ATOM 2130 N N . LEU B 1 124 ? 9.312 -9.633 -10.242 1 90.56 124 LEU B N 1
ATOM 2131 C CA . LEU B 1 124 ? 9.281 -10.508 -9.078 1 90.56 124 LEU B CA 1
ATOM 2132 C C . LEU B 1 124 ? 10.102 -11.773 -9.32 1 90.56 124 LEU B C 1
ATOM 2134 O O . LEU B 1 124 ? 10.258 -12.602 -8.422 1 90.56 124 LEU B O 1
ATOM 2138 N N . SER B 1 125 ? 10.711 -11.836 -10.477 1 88.75 125 SER B N 1
ATOM 2139 C CA . SER B 1 125 ? 11.602 -12.953 -10.766 1 88.75 125 SER B CA 1
ATOM 2140 C C . SER B 1 125 ? 13.055 -12.586 -10.469 1 88.75 125 SER B C 1
ATOM 2142 O O . SER B 1 125 ? 13.945 -13.438 -10.555 1 88.75 125 SER B O 1
ATOM 2144 N N . LEU B 1 126 ? 13.352 -11.383 -10.109 1 86.62 126 LEU B N 1
ATOM 2145 C CA . LEU B 1 126 ? 14.695 -10.828 -9.984 1 86.62 126 LEU B CA 1
ATOM 2146 C C . LEU B 1 126 ? 15.523 -11.648 -8.992 1 86.62 126 LEU B C 1
ATOM 2148 O O . LEU B 1 126 ? 16.75 -11.711 -9.109 1 86.62 126 LEU B O 1
ATOM 2152 N N . THR B 1 127 ? 14.898 -12.398 -8.07 1 87.62 127 THR B N 1
ATOM 2153 C CA . THR B 1 127 ? 15.656 -13.148 -7.074 1 87.62 127 THR B CA 1
ATOM 2154 C C . THR B 1 127 ? 15.594 -14.641 -7.363 1 87.62 127 THR B C 1
ATOM 2156 O O . THR B 1 127 ? 15.82 -15.461 -6.469 1 87.62 127 THR B O 1
ATOM 2159 N N . GLY B 1 128 ? 15.266 -14.977 -8.562 1 89.06 128 GLY B N 1
ATOM 2160 C CA . GLY B 1 128 ? 15.32 -16.375 -8.977 1 89.06 128 GLY B CA 1
ATOM 2161 C C . GLY B 1 128 ? 14.047 -17.141 -8.664 1 89.06 128 GLY B C 1
ATOM 2162 O O . GLY B 1 128 ? 14.047 -18.375 -8.633 1 89.06 128 GLY B O 1
ATOM 2163 N N . ARG B 1 129 ? 13.039 -16.422 -8.414 1 91.69 129 ARG B N 1
ATOM 2164 C CA . ARG B 1 129 ? 11.758 -17.062 -8.125 1 91.69 129 ARG B CA 1
ATOM 2165 C C . ARG B 1 129 ? 11.078 -17.531 -9.406 1 91.69 129 ARG B C 1
ATOM 2167 O O . ARG B 1 129 ? 11.297 -16.969 -10.477 1 91.69 129 ARG B O 1
ATOM 2174 N N . LYS B 1 130 ? 10.289 -18.5 -9.227 1 94.25 130 LYS B N 1
ATOM 2175 C CA . LYS B 1 130 ? 9.484 -18.984 -10.336 1 94.25 130 LYS B CA 1
ATOM 2176 C C . LYS B 1 130 ? 8.211 -18.156 -10.492 1 94.25 130 LYS B C 1
ATOM 2178 O O . LYS B 1 130 ? 7.449 -18 -9.539 1 94.25 130 LYS B O 1
ATOM 2183 N N . ILE B 1 131 ? 8 -17.719 -11.68 1 95.5 131 ILE B N 1
ATOM 2184 C CA . ILE B 1 131 ? 6.836 -16.875 -11.922 1 95.5 131 ILE B CA 1
ATOM 2185 C C . ILE B 1 131 ? 5.809 -17.641 -12.75 1 95.5 131 ILE B C 1
ATOM 2187 O O . ILE B 1 131 ? 6.16 -18.297 -13.734 1 95.5 131 ILE B O 1
ATOM 2191 N N . LYS B 1 132 ? 4.637 -17.672 -12.312 1 95.69 132 LYS B N 1
ATOM 2192 C CA . LYS B 1 132 ? 3.496 -18.203 -13.047 1 95.69 132 LYS B CA 1
ATOM 2193 C C . LYS B 1 132 ? 2.467 -17.109 -13.328 1 95.69 132 LYS B C 1
ATOM 2195 O O . LYS B 1 132 ? 2.195 -16.266 -12.477 1 95.69 132 LYS B O 1
ATOM 2200 N N . PRO B 1 133 ? 1.76 -17.094 -14.492 1 93 133 PRO B N 1
ATOM 2201 C CA . PRO B 1 133 ? 1.951 -18 -15.633 1 93 133 PRO B CA 1
ATOM 2202 C C . PRO B 1 133 ? 3.225 -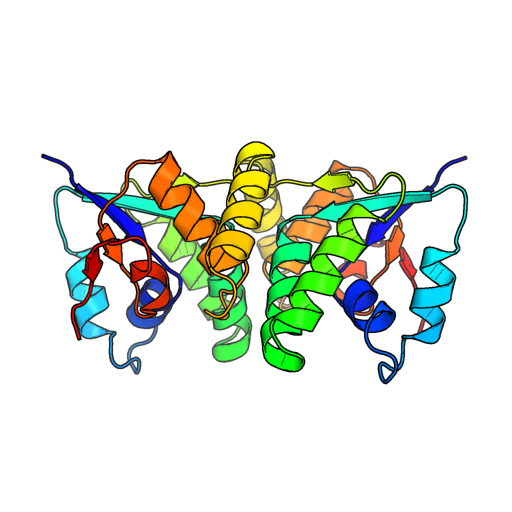17.688 -16.422 1 93 133 PRO B C 1
ATOM 2204 O O . PRO B 1 133 ? 3.795 -16.609 -16.281 1 93 133 PRO B O 1
ATOM 2207 N N . VAL B 1 134 ? 3.719 -18.703 -17.062 1 78.31 134 VAL B N 1
ATOM 2208 C CA . VAL B 1 134 ? 4.91 -18.547 -17.891 1 78.31 134 VAL B CA 1
ATOM 2209 C C . VAL B 1 134 ? 4.516 -17.984 -19.25 1 78.31 134 VAL B C 1
ATOM 2211 O O . VAL B 1 134 ? 3.496 -18.375 -19.812 1 78.31 134 VAL B O 1
ATOM 2214 N N . LYS B 1 135 ? 5.156 -16.734 -19.625 1 65.56 135 LYS B N 1
ATOM 2215 C CA . LYS B 1 135 ? 4.957 -16.125 -20.938 1 65.56 135 LYS B CA 1
ATOM 2216 C C . LYS B 1 135 ? 5.305 -17.109 -22.047 1 65.56 135 LYS B C 1
ATOM 2218 O O . LYS B 1 135 ? 6.242 -17.891 -21.922 1 65.56 135 LYS B O 1
#

Nearest PDB structures (foldseek):
  5wz4-assembly1_B  TM=9.214E-01  e=9.803E-10  Mycobacterium tuberculosis H37Rv
  5wzf-assembly1_A  TM=9.270E-01  e=3.691E-09  Mycobacterium tuberculosis H37Rv
  5x3t-assembly1_H  TM=9.180E-01  e=1.458E-07  Mycobacterium tuberculosis H37Rv
  3zvk-assembly1_D  TM=6.904E-01  e=1.585E-04  Rickettsia felis
  3zvk-assembly1_B  TM=6.747E-01  e=4.158E-04  Rickettsia felis

Sequence (270 aa):
MTEKVFIDSGIFIAYLNKRDRWHQQALYLFQEKNIQPYTSELVLSETYSWFLHQAGEEIARQFRLFVHAIPKLKILFSTVDAQVATEAMLDRHRGSKLTYVDAASLALLEAQKIQTVWSTDYHLSLTGRKIKPVKMTEKVFIDSGIFIAYLNKRDRWHQQALYLFQEKNIQPYTSELVLSETYSWFLHQAGEEIARQFRLFVHAIPKLKILFSTVDAQVATEAMLDRHRGSKLTYVDAASLALLEAQKIQTVWSTDYHLSLTGRKIKPVK

Solvent-accessible surface area (backbone atoms only — not comparable to full-atom values): 14519 Å² total; per-residue (Å²): 126,69,44,50,31,35,52,36,42,49,35,57,50,14,50,75,30,81,87,36,92,49,14,68,57,31,52,52,56,75,64,58,75,60,59,41,40,30,36,34,53,67,40,50,37,53,40,35,35,48,31,32,75,76,64,30,57,70,50,20,50,49,48,54,55,49,58,73,65,44,79,77,56,40,74,43,67,60,45,76,68,48,49,53,40,16,55,50,41,47,62,75,42,64,89,69,71,67,39,46,58,55,22,37,48,52,37,48,31,62,76,68,69,42,53,34,32,34,29,76,58,70,75,69,33,76,83,72,35,45,58,36,73,75,131,126,69,44,52,32,35,52,36,43,51,34,57,50,15,50,76,31,83,87,36,92,48,15,69,57,30,52,53,56,74,64,58,73,61,58,41,40,31,37,34,52,66,40,49,38,53,38,35,34,48,31,33,75,75,63,29,58,69,52,19,47,49,48,55,53,48,60,73,65,44,80,77,55,41,73,43,67,61,45,75,68,48,49,53,42,16,54,48,40,47,63,75,43,64,88,68,68,69,40,48,58,54,21,36,48,52,35,48,29,62,76,68,70,41,52,34,33,34,31,78,57,71,75,70,33,76,82,73,35,44,56,36,72,75,131

Radius of gyration: 18.67 Å; Cα contacts (8 Å, |Δi|>4): 408; chains: 2; bounding box: 40×58×46 Å